Protein AF-G0U0C6-F1 (afdb_monomer)

pLDDT: mean 75.15, std 18.51, range [29.42, 95.75]

Radius of gyration: 32.54 Å; Cα contacts (8 Å, |Δi|>4): 87; chains: 1; bounding box: 46×70×101 Å

Secondary structure (DSSP, 8-state):
-HHHHHHHHT---SHHHHHHSHHHHHHHHHHHHHHHHTTT-SS--S-GGG---HHHHHHHHHHHHHHHHHHHHHHH-TTTS-GGGTHHHHHHHHHHHHHHHHHHHHHHHHHHHHHTTPPP----------GGGGGSHHHHHHHHHH-----S-----------------------HHHHHHHHHHHHHHHHHHHHHHHHHHHHHHHHHHHTTSS-----------------PPPHHHHHHHHHHHHHHHHHHHHHHHH-

Foldseek 3Di:
DVLLVCLVVVVDDDPVSVCVDPVNVVVVVVVVCVVQVVVVDRDLDPALVVDLDLVSLVVVLVVLVVLLVVLVVCLVDVVLCDVVVVSVVVNVVSVVVNVVSVVSNLNSVCSSCVSVVHDDPPPDPPPDQDDPRCPDPVNVVVVVVVPDDDDDDDDDDDDDPDDDDDDDDDDDPDPPVVVVVVVVVVVVVVVVVVVVVVVVVVVVVVCVVVVPPPDDDDDDDDDDDPPPPPPDPDPVVVVVVVVVVVVVVVVVVVVVVVD

Organism: Trypanosoma vivax (strain Y486) (NCBI:txid1055687)

Mean predicted aligned error: 21.14 Å

InterPro domains:
  IPR009360 Pre-mRNA-splicing factor Isy1 [PF06246] (13-253)
  IPR009360 Pre-mRNA-splicing factor Isy1 [PTHR13021] (13-253)
  IPR029012 Helix hairpin bin domain superfamily [G3DSA:1.10.287.660] (61-114)
  IPR037200 Pre-mRNA-splicing factor Isy1 superfamily [SSF140102] (40-120)

Nearest PDB structures (foldseek):
  4k2o-assembly1_A  TM=8.778E-01  e=3.292E+00  Homo sapiens
  6ixe-assembly1_A  TM=3.759E-01  e=3.292E+00  Homo sapiens

Sequence (259 aa):
MQDYLREIEGTLARKSERQSTLLYKLAKRKAEEKRLSRLGLRYIPSNPLEVTDVKVIKFVLFKIKQELGNAIAMLRDPSVLSIECHGEIAVRAKNDEANQLISKKKMWERRLAVINGQKYPGQRCQKLFFGCAAGLPEAQQKTQKLETPTENEVVNDWESDSHCSISSEEEATVKPSDLYISQLTVQTSENALRAEEMESERKLRMEYFHGKCEESMKRPREEANFVVDVVLPSEEELRKKLFDTKKQRLMERIKTLNE

Structure (mmCIF, N/CA/C/O backbone):
data_AF-G0U0C6-F1
#
_entry.id   AF-G0U0C6-F1
#
loop_
_atom_site.group_PDB
_atom_site.id
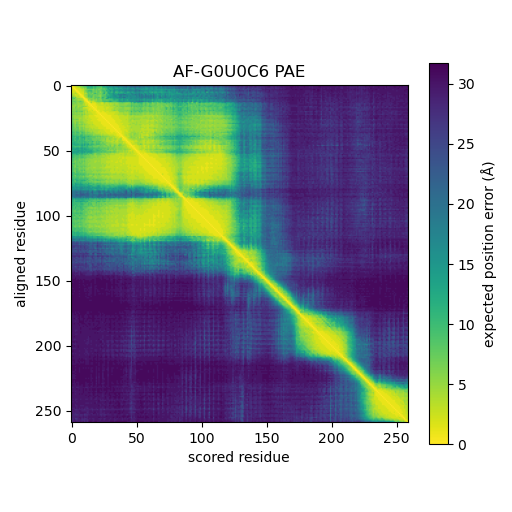_atom_site.type_symbol
_atom_site.label_atom_id
_atom_site.label_alt_id
_atom_site.label_comp_id
_atom_site.label_asym_id
_atom_site.label_entity_id
_atom_site.label_seq_id
_atom_site.pdbx_PDB_ins_code
_atom_site.Cartn_x
_atom_site.Cartn_y
_atom_site.Cartn_z
_atom_site.occupancy
_atom_site.B_iso_or_equiv
_atom_site.auth_seq_id
_atom_site.auth_comp_id
_atom_site.auth_asym_id
_atom_site.auth_atom_id
_atom_site.pdbx_PDB_model_num
ATOM 1 N N . MET A 1 1 ? 7.119 10.366 -34.536 1.00 58.44 1 MET A N 1
ATOM 2 C CA . MET A 1 1 ? 6.429 9.665 -35.647 1.00 58.44 1 MET A CA 1
ATOM 3 C C . MET A 1 1 ? 7.073 8.326 -36.000 1.00 58.44 1 MET A C 1
ATOM 5 O O . MET A 1 1 ? 6.333 7.365 -36.125 1.00 58.44 1 MET A O 1
ATOM 9 N N . GLN A 1 2 ? 8.404 8.220 -36.111 1.00 66.94 2 GLN A N 1
ATOM 10 C CA . GLN A 1 2 ? 9.077 6.957 -36.475 1.00 66.94 2 GLN A CA 1
ATOM 11 C C . GLN A 1 2 ? 8.829 5.798 -35.493 1.00 66.94 2 GLN A C 1
ATOM 13 O O . GLN A 1 2 ? 8.661 4.664 -35.926 1.00 66.94 2 GLN A O 1
ATOM 18 N N . ASP A 1 3 ? 8.746 6.067 -34.188 1.00 61.41 3 ASP A N 1
ATOM 19 C CA . ASP A 1 3 ? 8.551 4.998 -33.196 1.00 61.41 3 ASP A CA 1
ATOM 20 C C . ASP A 1 3 ? 7.148 4.379 -33.245 1.00 61.41 3 ASP A C 1
ATOM 22 O O . ASP A 1 3 ? 7.005 3.183 -33.017 1.00 61.41 3 ASP A O 1
ATOM 26 N N . TYR A 1 4 ? 6.128 5.154 -33.638 1.00 67.75 4 TYR A N 1
ATOM 27 C CA . TYR A 1 4 ? 4.773 4.636 -33.862 1.00 67.75 4 TYR A CA 1
ATOM 28 C C . TYR A 1 4 ? 4.702 3.717 -35.087 1.00 67.75 4 TYR A C 1
ATOM 30 O O . TYR A 1 4 ? 3.973 2.731 -35.071 1.00 67.75 4 TYR A O 1
ATOM 38 N N . LEU A 1 5 ? 5.477 4.012 -36.136 1.00 68.75 5 LEU A N 1
ATOM 39 C CA . LEU A 1 5 ? 5.570 3.149 -37.317 1.00 68.75 5 LEU A CA 1
ATOM 40 C C . LEU A 1 5 ? 6.301 1.842 -36.980 1.00 68.75 5 LEU A C 1
ATOM 42 O O . LEU A 1 5 ? 5.782 0.770 -37.272 1.00 68.75 5 LEU A O 1
ATOM 46 N N . ARG A 1 6 ? 7.418 1.913 -36.239 1.00 69.38 6 ARG A N 1
ATOM 47 C CA . ARG A 1 6 ? 8.124 0.718 -35.731 1.00 69.38 6 ARG A CA 1
ATOM 48 C C . ARG A 1 6 ? 7.267 -0.139 -34.798 1.00 69.38 6 ARG A C 1
ATOM 50 O O . ARG A 1 6 ? 7.408 -1.359 -34.769 1.00 69.38 6 ARG A O 1
ATOM 57 N N . GLU A 1 7 ? 6.394 0.493 -34.017 1.00 70.94 7 GLU A N 1
ATOM 58 C CA . GLU A 1 7 ? 5.432 -0.184 -33.147 1.00 70.94 7 GLU A CA 1
ATOM 59 C C . GLU A 1 7 ? 4.385 -0.974 -33.951 1.00 70.94 7 GLU A C 1
ATOM 61 O O . GLU A 1 7 ? 4.105 -2.120 -33.602 1.00 70.94 7 GLU A O 1
ATOM 66 N N . ILE A 1 8 ? 3.849 -0.400 -35.034 1.00 68.44 8 ILE A N 1
ATOM 67 C CA . ILE A 1 8 ? 2.879 -1.064 -35.925 1.00 68.44 8 ILE A CA 1
ATOM 68 C C . ILE A 1 8 ? 3.546 -2.194 -36.725 1.00 68.44 8 ILE A C 1
ATOM 70 O O . ILE A 1 8 ? 2.957 -3.259 -36.893 1.00 68.44 8 ILE A O 1
ATOM 74 N N . GLU A 1 9 ? 4.785 -1.987 -37.172 1.00 76.25 9 GLU A N 1
ATOM 75 C CA . GLU A 1 9 ? 5.575 -2.975 -37.920 1.00 76.25 9 GLU A CA 1
ATOM 76 C C . GLU A 1 9 ? 6.164 -4.087 -37.030 1.00 76.25 9 GLU A C 1
ATOM 78 O O . GLU A 1 9 ? 6.663 -5.090 -37.537 1.00 76.25 9 GLU A O 1
ATOM 83 N N . GLY A 1 10 ? 6.127 -3.934 -35.700 1.00 72.62 10 GLY A N 1
ATOM 84 C CA . GLY A 1 10 ? 6.652 -4.922 -34.752 1.00 72.62 10 GLY A CA 1
ATOM 85 C C . GLY A 1 10 ? 8.182 -5.043 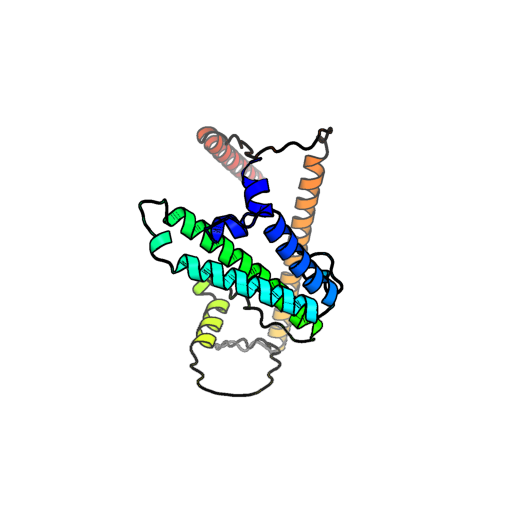-34.732 1.00 72.62 10 GLY A C 1
ATOM 86 O O . GLY A 1 10 ? 8.712 -6.012 -34.190 1.00 72.62 10 GLY A O 1
ATOM 87 N N . THR A 1 11 ? 8.907 -4.066 -35.282 1.00 77.75 11 THR A N 1
ATOM 88 C CA . THR A 1 11 ? 10.371 -4.100 -35.473 1.00 77.75 11 THR A CA 1
ATOM 89 C C . THR A 1 11 ? 11.174 -3.650 -34.246 1.00 77.75 11 THR A C 1
ATOM 91 O O . THR A 1 11 ? 12.404 -3.583 -34.284 1.00 77.75 11 THR A O 1
ATOM 94 N N . LEU A 1 12 ? 10.507 -3.364 -33.123 1.00 80.31 12 LEU A N 1
ATOM 95 C CA . LEU A 1 12 ? 11.157 -2.983 -31.866 1.00 80.31 12 LEU A CA 1
ATOM 96 C C . LEU A 1 12 ? 11.942 -4.160 -31.266 1.00 80.31 12 LEU A C 1
ATOM 98 O O . LEU A 1 12 ? 11.374 -5.136 -30.765 1.00 80.31 12 LEU A O 1
ATOM 102 N N . ALA A 1 13 ? 13.269 -4.043 -31.268 1.00 77.69 13 ALA A N 1
ATOM 103 C CA . ALA A 1 13 ? 14.166 -5.117 -30.860 1.00 77.69 13 ALA A CA 1
ATOM 104 C C . ALA A 1 13 ? 14.175 -5.329 -29.336 1.00 77.69 13 ALA A C 1
ATOM 106 O O . ALA A 1 13 ? 14.108 -6.468 -28.853 1.00 77.69 13 ALA A O 1
ATOM 107 N N . ARG A 1 14 ? 14.213 -4.254 -28.536 1.00 84.44 14 ARG A N 1
ATOM 108 C CA . ARG A 1 14 ? 14.382 -4.367 -27.077 1.00 84.44 14 ARG A CA 1
ATOM 109 C C . ARG A 1 14 ? 13.047 -4.528 -26.349 1.00 84.44 14 ARG A C 1
ATOM 111 O O . ARG A 1 14 ? 12.008 -4.019 -26.762 1.00 84.44 14 ARG A O 1
ATOM 118 N N . LYS A 1 15 ? 13.058 -5.261 -25.228 1.00 85.94 15 LYS A N 1
ATOM 119 C CA . LYS A 1 15 ? 11.853 -5.503 -24.411 1.00 85.94 15 LYS A CA 1
ATOM 120 C C . LYS A 1 15 ? 11.337 -4.222 -23.748 1.00 85.94 15 LYS A C 1
ATOM 122 O O . LYS A 1 15 ? 10.128 -4.040 -23.673 1.00 85.94 15 LYS A O 1
ATOM 127 N N . SER A 1 16 ? 12.230 -3.341 -23.296 1.00 87.56 16 SER A N 1
ATOM 128 C CA . SER A 1 16 ? 11.873 -2.051 -22.687 1.00 87.56 16 SER A CA 1
ATOM 129 C C . SER A 1 16 ? 11.135 -1.140 -23.670 1.00 87.56 16 SER A C 1
ATOM 131 O O . SER A 1 16 ? 10.112 -0.564 -23.316 1.00 87.56 16 SER A O 1
ATOM 133 N N . GLU A 1 17 ? 11.602 -1.087 -24.917 1.00 84.38 17 GLU A N 1
ATOM 134 C CA . GLU A 1 17 ? 10.959 -0.356 -26.015 1.00 84.38 17 GLU A CA 1
ATOM 135 C C . GLU A 1 17 ? 9.587 -0.951 -26.335 1.00 84.38 17 GLU A C 1
ATOM 137 O O . GLU A 1 17 ? 8.591 -0.239 -26.374 1.00 84.38 17 GLU A O 1
ATOM 142 N N . ARG A 1 18 ? 9.491 -2.281 -26.448 1.00 84.19 18 ARG A N 1
ATOM 143 C CA . ARG A 1 18 ? 8.201 -2.961 -26.645 1.00 84.19 18 ARG A CA 1
ATOM 144 C C . ARG A 1 18 ? 7.211 -2.691 -25.511 1.00 84.19 18 ARG A C 1
ATOM 146 O O . ARG A 1 18 ? 6.022 -2.547 -25.769 1.00 84.19 18 ARG A O 1
ATOM 153 N N . GLN A 1 19 ? 7.673 -2.590 -24.266 1.00 86.75 19 GLN A N 1
ATOM 154 C CA . GLN A 1 19 ? 6.821 -2.294 -23.110 1.00 86.75 19 GLN A CA 1
ATOM 155 C C . GLN A 1 19 ? 6.416 -0.817 -22.999 1.00 86.75 19 GLN A C 1
ATOM 157 O O . GLN A 1 19 ? 5.410 -0.508 -22.354 1.00 86.75 19 GLN A O 1
ATOM 162 N N . SER A 1 20 ? 7.171 0.104 -23.601 1.00 85.56 20 SER A N 1
ATOM 163 C CA . SER A 1 20 ? 6.842 1.532 -23.597 1.00 85.56 20 SER A CA 1
ATOM 164 C C . SER A 1 20 ? 5.843 1.927 -24.694 1.00 85.56 20 SER A C 1
ATOM 166 O O . SER A 1 20 ? 5.270 3.020 -24.602 1.00 85.56 20 SER A O 1
ATOM 168 N N . THR A 1 21 ? 5.578 1.029 -25.651 1.00 86.81 21 THR A N 1
ATOM 169 C CA . THR A 1 21 ? 4.599 1.195 -26.739 1.00 86.81 21 THR A CA 1
ATOM 170 C C . THR A 1 21 ? 3.179 1.493 -26.256 1.00 86.81 21 THR A C 1
ATOM 172 O O . THR A 1 21 ? 2.750 1.073 -25.171 1.00 86.81 21 THR A O 1
ATOM 175 N N . LEU A 1 22 ? 2.422 2.229 -27.072 1.00 86.00 22 LEU A N 1
ATOM 176 C CA . LEU A 1 22 ? 1.044 2.608 -26.764 1.00 86.00 22 LEU A CA 1
ATOM 177 C C . LEU A 1 22 ? 0.109 1.390 -26.802 1.00 86.00 22 LEU A C 1
ATOM 179 O O . LEU A 1 22 ? -0.713 1.224 -25.901 1.00 86.00 22 LEU A O 1
ATOM 183 N N . LEU A 1 23 ? 0.284 0.496 -27.772 1.00 85.56 23 LEU A N 1
ATOM 184 C CA . LEU A 1 23 ? -0.421 -0.773 -27.917 1.00 85.56 23 LEU A CA 1
ATOM 185 C C . LEU A 1 23 ? -0.191 -1.683 -26.712 1.00 85.56 23 LEU A C 1
ATOM 187 O O . LEU A 1 23 ? -1.162 -2.209 -26.168 1.00 85.56 23 LEU A O 1
ATOM 191 N N . TYR A 1 24 ? 1.050 -1.829 -26.229 1.00 89.06 24 TYR A N 1
ATOM 192 C CA . TYR A 1 24 ? 1.315 -2.610 -25.017 1.00 89.06 24 TYR A CA 1
ATOM 193 C C . TYR A 1 24 ? 0.648 -1.986 -23.790 1.00 89.06 24 TYR A C 1
ATOM 195 O O . TYR A 1 24 ? 0.001 -2.690 -23.011 1.00 89.06 24 TYR A O 1
ATOM 203 N N . LYS A 1 25 ? 0.745 -0.660 -23.623 1.00 90.75 25 LYS A N 1
ATOM 204 C CA . LYS A 1 25 ? 0.075 0.057 -22.526 1.00 90.75 25 LYS A CA 1
ATOM 205 C C . LYS A 1 25 ? -1.444 -0.121 -22.579 1.00 90.75 25 LYS A C 1
ATOM 207 O O . LYS A 1 25 ? -2.054 -0.377 -21.542 1.00 90.75 25 LYS A O 1
ATOM 212 N N . LEU A 1 26 ? -2.054 -0.041 -23.762 1.00 91.56 26 LEU A N 1
ATOM 213 C CA . LEU A 1 26 ? -3.485 -0.283 -23.957 1.00 91.56 26 LEU A CA 1
ATOM 214 C C . LEU A 1 26 ? -3.865 -1.739 -23.686 1.00 91.56 26 LEU A C 1
ATOM 216 O O . LEU A 1 26 ? -4.857 -1.987 -23.007 1.00 91.56 26 LEU A O 1
ATOM 220 N N . ALA A 1 27 ? -3.081 -2.704 -24.166 1.00 91.94 27 ALA A N 1
ATOM 221 C CA . ALA A 1 27 ? -3.310 -4.122 -23.908 1.00 91.94 27 ALA A CA 1
ATOM 222 C C . ALA A 1 27 ? -3.225 -4.435 -22.407 1.00 91.94 27 ALA A C 1
ATOM 224 O O . ALA A 1 27 ? -4.093 -5.126 -21.868 1.00 91.94 27 ALA A O 1
ATOM 225 N N . LYS A 1 28 ? -2.233 -3.864 -21.713 1.00 93.38 28 LYS A N 1
ATOM 226 C CA . LYS A 1 28 ? -2.078 -3.972 -20.260 1.00 93.38 28 LYS A CA 1
ATOM 227 C C . LYS A 1 28 ? -3.271 -3.360 -19.519 1.00 93.38 28 LYS A C 1
ATOM 229 O O . LYS A 1 28 ? -3.849 -4.037 -18.673 1.00 93.38 28 LYS A O 1
ATOM 234 N N . ARG A 1 29 ? -3.696 -2.142 -19.882 1.00 91.56 29 ARG A N 1
ATOM 235 C CA . ARG A 1 29 ? -4.894 -1.499 -19.306 1.00 91.56 29 ARG A CA 1
ATOM 236 C C . ARG A 1 29 ? -6.153 -2.334 -19.530 1.00 91.56 29 ARG A C 1
ATOM 238 O O . ARG A 1 29 ? -6.848 -2.632 -18.569 1.00 91.56 29 ARG A O 1
ATOM 245 N N . LYS A 1 30 ? -6.394 -2.819 -20.753 1.00 92.88 30 LYS A N 1
ATOM 246 C CA . LYS A 1 30 ? -7.534 -3.704 -21.059 1.00 92.88 30 LYS A CA 1
ATOM 247 C C . LYS A 1 30 ? -7.498 -5.000 -20.246 1.00 92.88 30 LYS A C 1
ATOM 249 O O . LYS A 1 30 ? -8.543 -5.510 -19.849 1.00 92.88 30 LYS A O 1
ATOM 254 N N . ALA A 1 31 ? -6.318 -5.571 -20.003 1.00 91.88 31 ALA A N 1
ATOM 255 C CA . ALA A 1 31 ? -6.182 -6.762 -19.168 1.00 91.88 31 ALA A CA 1
ATOM 256 C C . ALA A 1 31 ? -6.509 -6.473 -17.690 1.00 91.88 31 ALA A C 1
ATOM 258 O O . ALA A 1 31 ? -7.166 -7.287 -17.036 1.00 91.88 31 ALA A O 1
ATOM 259 N N . GLU A 1 32 ? -6.091 -5.316 -17.176 1.00 89.50 32 GLU A N 1
ATOM 260 C CA . GLU A 1 32 ? -6.433 -4.842 -15.830 1.00 89.50 32 GLU A CA 1
ATOM 261 C C . GLU A 1 32 ? -7.937 -4.551 -15.701 1.00 89.50 32 GLU A C 1
ATOM 263 O O . GLU A 1 32 ? -8.572 -5.059 -14.779 1.00 89.50 32 GLU A O 1
ATOM 268 N N . GLU A 1 33 ? -8.538 -3.856 -16.668 1.00 90.56 33 GLU A N 1
ATOM 269 C CA . GLU A 1 33 ? -9.983 -3.594 -16.735 1.00 90.56 33 GLU A CA 1
ATOM 270 C C . GLU A 1 33 ? -10.799 -4.886 -16.770 1.00 90.56 33 GLU A C 1
ATOM 272 O O . GLU A 1 33 ? -11.773 -5.017 -16.034 1.00 90.56 33 GLU A O 1
ATOM 277 N N . LYS A 1 34 ? -10.385 -5.888 -17.558 1.00 92.12 34 LYS A N 1
ATOM 278 C CA . LYS A 1 34 ? -11.033 -7.210 -17.575 1.00 92.12 34 LYS A CA 1
ATOM 279 C C . LYS A 1 34 ? -10.958 -7.901 -16.214 1.00 92.12 34 LYS A C 1
ATOM 281 O O . LYS A 1 34 ? -11.918 -8.553 -15.811 1.00 92.12 34 LYS A O 1
ATOM 286 N N . ARG A 1 35 ? -9.835 -7.781 -15.497 1.00 88.06 35 ARG A N 1
ATOM 287 C CA . ARG A 1 35 ? -9.690 -8.336 -14.140 1.00 88.06 35 ARG A CA 1
ATOM 288 C C . ARG A 1 35 ? -10.582 -7.613 -13.133 1.00 88.06 35 ARG A C 1
ATOM 290 O O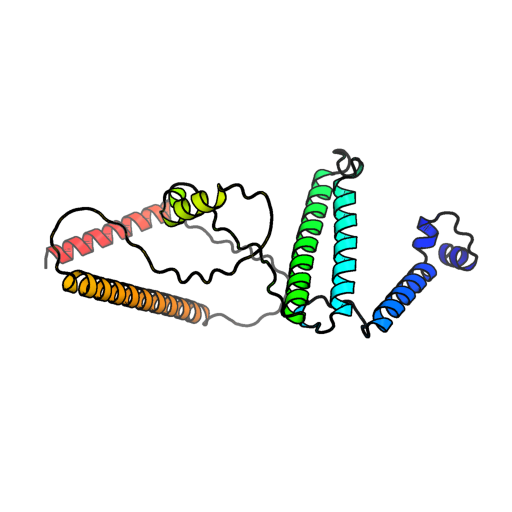 . ARG A 1 35 ? -11.238 -8.287 -12.348 1.00 88.06 35 ARG A O 1
ATOM 297 N N . LEU A 1 36 ? -10.642 -6.284 -13.181 1.00 88.94 36 LEU A N 1
ATOM 298 C CA . LEU A 1 36 ? -11.512 -5.486 -12.312 1.00 88.94 36 LEU A CA 1
ATOM 299 C C . LEU A 1 36 ? -12.995 -5.718 -12.623 1.00 88.94 36 LEU A C 1
ATOM 301 O O . LEU A 1 36 ? -13.798 -5.856 -11.706 1.00 88.94 36 LEU A O 1
ATOM 305 N N . SER A 1 37 ? -13.340 -5.892 -13.899 1.00 88.62 37 SER A N 1
ATOM 306 C CA . SER A 1 37 ? -14.702 -6.199 -14.350 1.00 88.62 37 SER A CA 1
ATOM 307 C C . SER A 1 37 ? -15.200 -7.545 -13.815 1.00 88.62 37 SER A C 1
ATOM 309 O O . SER A 1 37 ? -16.367 -7.661 -13.461 1.00 88.62 37 SER A O 1
ATOM 311 N N . ARG A 1 38 ? -14.321 -8.551 -13.662 1.00 90.69 38 ARG A N 1
ATOM 312 C CA . ARG A 1 38 ? -14.662 -9.823 -12.982 1.00 90.69 38 ARG A CA 1
ATOM 313 C C . ARG A 1 38 ? -15.033 -9.635 -11.508 1.00 90.69 38 ARG A C 1
ATOM 315 O O . ARG A 1 38 ? -15.717 -10.483 -10.949 1.00 90.69 38 ARG A O 1
ATOM 322 N N . LEU A 1 39 ? -14.557 -8.557 -10.891 1.00 87.56 39 LEU A N 1
ATOM 323 C CA . LEU A 1 39 ? -14.874 -8.155 -9.521 1.00 87.56 39 LEU A CA 1
ATOM 324 C C . LEU A 1 39 ? -15.999 -7.104 -9.468 1.00 87.56 39 LEU A C 1
ATOM 326 O O . LEU A 1 39 ? -16.336 -6.645 -8.385 1.00 87.56 39 LEU A O 1
ATOM 330 N N . GLY A 1 40 ? -16.562 -6.694 -10.612 1.00 85.88 40 GLY A N 1
ATOM 331 C CA . GLY A 1 40 ?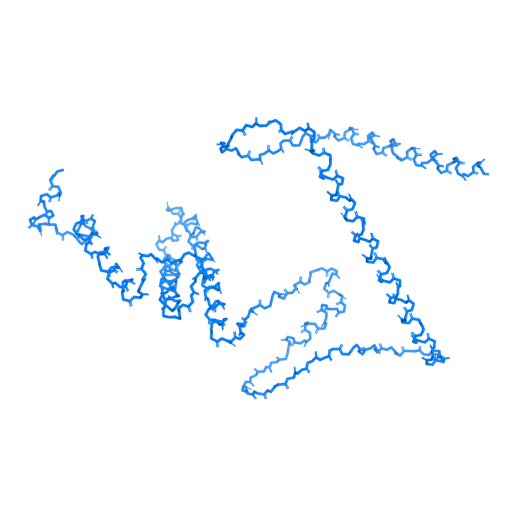 -17.593 -5.653 -10.686 1.00 85.88 40 GLY A CA 1
ATOM 332 C C . GLY A 1 40 ? -17.086 -4.226 -10.442 1.00 85.88 40 GLY A C 1
ATOM 333 O O . GLY A 1 40 ? -17.885 -3.336 -10.167 1.00 85.88 40 GLY A O 1
ATOM 334 N N . LEU A 1 41 ? -15.774 -3.986 -10.533 1.00 85.12 41 LEU A N 1
ATOM 335 C CA . LEU A 1 41 ? -15.161 -2.689 -10.236 1.00 85.12 41 LEU A CA 1
ATOM 336 C C . LEU A 1 41 ? -14.657 -1.970 -11.487 1.00 85.12 41 LEU A C 1
ATOM 338 O O . LEU A 1 41 ? -14.162 -2.594 -12.423 1.00 85.12 41 LEU A O 1
ATOM 342 N N . ARG A 1 42 ? -14.714 -0.632 -11.461 1.00 84.50 42 ARG A N 1
ATOM 343 C CA . ARG A 1 42 ? -14.089 0.238 -12.476 1.00 84.50 42 ARG A CA 1
ATOM 344 C C . ARG A 1 42 ? -12.662 0.642 -12.108 1.00 84.50 42 ARG A C 1
ATOM 346 O O . ARG A 1 42 ? -11.804 0.728 -12.976 1.00 84.50 42 ARG A O 1
ATOM 353 N N . TYR A 1 43 ? -12.406 0.875 -10.825 1.00 85.75 43 TYR A N 1
ATOM 354 C CA . TYR A 1 43 ? -11.104 1.263 -10.289 1.00 85.75 43 TYR A CA 1
ATOM 355 C C . TYR A 1 43 ? -10.856 0.563 -8.953 1.00 85.75 43 TYR A C 1
ATOM 357 O O . TYR A 1 43 ? -11.784 0.044 -8.331 1.00 85.75 43 TYR A O 1
ATOM 365 N N . ILE A 1 44 ? -9.593 0.531 -8.522 1.00 87.00 44 ILE A N 1
ATOM 366 C CA . ILE A 1 44 ? -9.244 0.028 -7.193 1.00 87.00 44 ILE A CA 1
ATOM 367 C C . ILE A 1 44 ? -9.619 1.104 -6.168 1.00 87.00 44 ILE A C 1
ATOM 369 O O . ILE A 1 44 ? -9.079 2.208 -6.255 1.00 87.00 44 ILE A O 1
ATOM 373 N N . PRO A 1 45 ? -10.518 0.812 -5.218 1.00 88.69 45 PRO A N 1
ATOM 374 C CA . PRO A 1 45 ? -10.915 1.767 -4.193 1.00 88.69 45 PRO A CA 1
ATOM 375 C C . PRO A 1 45 ? -9.720 2.163 -3.321 1.00 88.69 45 PRO A C 1
ATOM 377 O O . PRO A 1 45 ? -8.916 1.315 -2.931 1.00 88.69 45 PRO A O 1
ATOM 380 N N . SER A 1 46 ? -9.606 3.456 -3.013 1.00 87.12 46 SER A N 1
ATOM 381 C CA . SER A 1 46 ? -8.555 3.984 -2.131 1.00 87.12 46 SER A CA 1
ATOM 382 C C . SER A 1 46 ? -8.907 3.799 -0.657 1.00 87.12 46 SER A C 1
ATOM 384 O O . SER A 1 46 ? -8.027 3.534 0.163 1.00 87.12 46 SER A O 1
ATOM 386 N N . ASN A 1 47 ? -10.193 3.927 -0.323 1.00 90.69 47 ASN A N 1
ATOM 387 C CA . ASN A 1 47 ? -10.692 3.821 1.038 1.00 90.69 47 ASN A CA 1
ATOM 388 C C . ASN A 1 47 ? -11.231 2.403 1.307 1.00 90.69 47 ASN A C 1
ATOM 390 O O . ASN A 1 47 ? -12.126 1.945 0.594 1.00 90.69 47 ASN A O 1
ATOM 394 N N . PRO A 1 48 ? -10.740 1.699 2.342 1.00 90.19 48 PRO A N 1
ATOM 395 C CA . PRO A 1 48 ? -11.237 0.369 2.682 1.00 90.19 48 PRO A CA 1
ATOM 396 C C . PRO A 1 48 ? -12.696 0.354 3.158 1.00 90.19 48 PRO A C 1
ATOM 398 O O . PRO A 1 48 ? -13.363 -0.669 3.025 1.00 90.19 48 PRO A O 1
ATOM 401 N N . LEU A 1 49 ? -13.218 1.458 3.704 1.00 89.38 49 LEU A N 1
ATOM 402 C CA . LEU A 1 49 ? -14.575 1.497 4.265 1.00 89.38 49 LEU A CA 1
ATOM 403 C C . LEU A 1 49 ? -15.676 1.378 3.201 1.00 89.38 49 LEU A C 1
ATOM 405 O O . LEU A 1 49 ? -16.745 0.846 3.490 1.00 89.38 49 LEU A O 1
ATOM 409 N N . GLU A 1 50 ? -15.396 1.814 1.974 1.00 88.69 50 GLU A N 1
ATOM 410 C CA . GLU A 1 50 ? -16.338 1.793 0.846 1.00 88.69 50 GLU A CA 1
ATOM 411 C C . GLU A 1 50 ? -16.592 0.377 0.314 1.00 88.69 50 GLU A C 1
ATOM 413 O O . GLU A 1 50 ? -17.573 0.129 -0.383 1.00 88.69 50 GLU A O 1
ATOM 418 N N . VAL A 1 51 ? -15.716 -0.573 0.646 1.00 90.38 51 VAL A N 1
ATOM 419 C CA . VAL A 1 51 ? -15.772 -1.929 0.108 1.00 90.38 51 VAL A CA 1
ATOM 420 C C . VAL A 1 51 ? -16.432 -2.870 1.101 1.00 90.38 51 VAL A C 1
ATOM 422 O O . VAL A 1 51 ? -16.018 -2.973 2.259 1.00 90.38 51 VAL A O 1
ATOM 425 N N . THR A 1 52 ? -17.448 -3.586 0.630 1.00 89.69 52 THR A N 1
ATOM 426 C CA . THR A 1 52 ? -18.140 -4.656 1.365 1.00 89.69 52 THR A CA 1
ATOM 427 C C . THR A 1 52 ? -17.769 -6.048 0.855 1.00 89.69 52 THR A C 1
ATOM 429 O O . THR A 1 52 ? -17.781 -7.001 1.628 1.00 89.69 52 THR A O 1
ATOM 432 N N . ASP A 1 53 ? -17.385 -6.182 -0.419 1.00 92.56 53 ASP A N 1
ATOM 433 C CA . ASP A 1 53 ? -17.025 -7.474 -1.004 1.00 92.56 53 ASP A CA 1
ATOM 434 C C . ASP A 1 53 ? -15.636 -7.959 -0.543 1.00 92.56 53 ASP A C 1
ATOM 436 O O . ASP A 1 53 ? -14.598 -7.320 -0.753 1.00 92.56 53 ASP A O 1
ATOM 440 N N . VAL A 1 54 ? -15.612 -9.161 0.032 1.00 93.00 54 VAL A N 1
ATOM 441 C CA . VAL A 1 54 ? -14.406 -9.871 0.468 1.00 93.00 54 VAL A CA 1
ATOM 442 C C . VAL A 1 54 ? -13.449 -10.141 -0.697 1.00 93.00 54 VAL A C 1
ATOM 444 O O . VAL A 1 54 ? -12.230 -10.068 -0.517 1.00 93.00 54 VAL A O 1
ATOM 447 N N . LYS A 1 55 ? -13.959 -10.457 -1.897 1.00 92.31 55 LYS A N 1
ATOM 448 C CA . LYS A 1 55 ? -13.114 -10.779 -3.063 1.00 92.31 55 LYS A CA 1
ATOM 449 C C . LYS A 1 55 ? -12.303 -9.568 -3.508 1.00 92.31 55 LYS A C 1
ATOM 451 O O . LYS A 1 55 ? -11.107 -9.697 -3.774 1.00 92.31 55 LYS A O 1
ATOM 456 N N . VAL A 1 56 ? -12.933 -8.395 -3.515 1.00 92.00 56 VAL A N 1
ATOM 457 C CA . VAL A 1 56 ? -12.270 -7.118 -3.791 1.00 92.00 56 VAL A CA 1
ATOM 458 C C . VAL A 1 56 ? -11.169 -6.860 -2.770 1.00 92.00 56 VAL A C 1
ATOM 460 O O . VAL A 1 56 ? -10.032 -6.604 -3.154 1.00 92.00 56 VAL A O 1
ATOM 463 N N . ILE A 1 57 ? -11.469 -6.980 -1.476 1.00 93.25 57 ILE A N 1
ATOM 464 C CA . ILE A 1 57 ? -10.487 -6.711 -0.416 1.00 93.25 57 ILE A CA 1
ATOM 465 C C . ILE A 1 57 ? -9.286 -7.652 -0.523 1.00 93.25 57 ILE A C 1
ATOM 467 O O . ILE A 1 57 ? -8.143 -7.205 -0.433 1.00 93.25 57 ILE A O 1
ATOM 471 N N . LYS A 1 58 ? -9.521 -8.944 -0.780 1.00 93.62 58 LYS A N 1
ATOM 472 C CA . LYS A 1 58 ? -8.447 -9.920 -1.019 1.00 93.62 58 LYS A CA 1
ATOM 473 C C . LYS A 1 58 ? -7.586 -9.535 -2.224 1.00 93.62 58 LYS A C 1
ATOM 475 O O . LYS A 1 58 ? -6.364 -9.643 -2.147 1.00 93.62 58 LYS A O 1
ATOM 480 N N . PHE A 1 59 ? -8.197 -9.057 -3.308 1.00 92.88 59 PHE A N 1
ATOM 481 C CA . PHE A 1 59 ? -7.472 -8.583 -4.486 1.00 92.88 59 PHE A CA 1
ATOM 482 C C . PHE A 1 59 ? -6.623 -7.336 -4.189 1.00 92.88 59 PHE A C 1
ATOM 484 O O . PHE A 1 59 ? -5.451 -7.287 -4.566 1.00 92.88 59 PHE A O 1
ATOM 491 N N . VAL A 1 60 ? -7.172 -6.355 -3.467 1.00 93.44 60 VAL A N 1
ATOM 492 C CA . VAL A 1 60 ? -6.428 -5.150 -3.067 1.00 93.44 60 VAL A CA 1
ATOM 493 C C . VAL A 1 60 ? -5.262 -5.508 -2.147 1.00 93.44 60 VAL A C 1
ATOM 495 O O . VAL A 1 60 ? -4.137 -5.070 -2.380 1.00 93.44 60 VAL A O 1
ATOM 498 N N . LEU A 1 61 ? -5.488 -6.378 -1.160 1.00 94.56 61 LEU A N 1
ATOM 499 C CA . LEU A 1 61 ? -4.430 -6.886 -0.285 1.00 94.56 61 LEU A CA 1
ATOM 500 C C . LEU A 1 61 ? -3.337 -7.621 -1.060 1.00 94.56 61 LEU A C 1
ATOM 502 O O . LEU A 1 61 ? -2.160 -7.444 -0.755 1.00 94.56 61 LEU A O 1
ATOM 506 N N . PHE A 1 62 ? -3.702 -8.430 -2.056 1.00 95.12 62 PHE A N 1
ATOM 507 C CA . PHE A 1 62 ? -2.734 -9.092 -2.928 1.00 95.12 62 PHE A CA 1
ATOM 508 C C . PHE A 1 62 ? -1.859 -8.070 -3.665 1.00 95.12 62 PHE A C 1
ATOM 510 O O . PHE A 1 62 ? -0.635 -8.195 -3.646 1.00 95.12 62 PHE A O 1
ATOM 517 N N . LYS A 1 63 ? -2.464 -7.023 -4.239 1.00 93.69 63 LYS A N 1
ATOM 518 C CA . LYS A 1 63 ? -1.727 -5.967 -4.942 1.00 93.69 63 LYS A CA 1
ATOM 519 C C . LYS A 1 63 ? -0.786 -5.199 -4.008 1.00 93.69 63 LYS A C 1
ATOM 521 O O . LYS A 1 63 ? 0.385 -5.041 -4.333 1.00 93.69 63 LYS A O 1
ATOM 526 N N . ILE A 1 64 ? -1.257 -4.813 -2.820 1.00 95.75 64 ILE A N 1
ATOM 527 C CA . ILE A 1 64 ? -0.427 -4.128 -1.814 1.00 95.75 64 ILE A CA 1
ATOM 528 C C . ILE A 1 64 ? 0.735 -5.022 -1.364 1.00 95.75 64 ILE A C 1
ATOM 530 O O . ILE A 1 64 ? 1.857 -4.546 -1.230 1.00 95.75 64 ILE A O 1
ATOM 534 N N . LYS A 1 65 ? 0.501 -6.324 -1.149 1.00 95.69 65 LYS A N 1
ATOM 535 C CA . LYS A 1 65 ? 1.569 -7.278 -0.801 1.00 95.69 65 LYS A CA 1
ATOM 536 C C . LYS A 1 65 ? 2.603 -7.409 -1.920 1.00 95.69 65 LYS A C 1
ATOM 538 O O . LYS A 1 65 ? 3.788 -7.503 -1.621 1.00 95.69 65 LYS A O 1
ATOM 543 N N . GLN A 1 66 ? 2.168 -7.398 -3.180 1.00 95.56 66 GLN A N 1
ATOM 544 C CA . GLN A 1 66 ? 3.065 -7.430 -4.334 1.00 95.56 66 GLN A CA 1
ATOM 545 C C . GLN A 1 66 ? 3.925 -6.160 -4.419 1.00 95.56 66 GLN A C 1
ATOM 547 O O . GLN A 1 66 ? 5.138 -6.256 -4.579 1.00 95.56 66 GLN A O 1
ATOM 552 N N . GLU A 1 67 ? 3.318 -4.980 -4.272 1.00 94.94 67 GLU A N 1
ATOM 553 C CA . GLU A 1 67 ? 4.033 -3.696 -4.258 1.00 94.94 67 GLU A CA 1
ATOM 554 C C . GLU A 1 67 ? 5.013 -3.610 -3.080 1.00 94.94 67 GLU A C 1
ATOM 556 O O . GLU A 1 67 ? 6.163 -3.222 -3.265 1.00 94.94 67 GLU A O 1
ATOM 561 N N . LEU A 1 68 ? 4.600 -4.069 -1.894 1.00 95.00 68 LEU A N 1
ATOM 562 C CA . LEU A 1 68 ? 5.459 -4.134 -0.712 1.00 95.00 68 LEU A CA 1
ATOM 563 C C . LEU A 1 68 ? 6.646 -5.079 -0.933 1.00 95.00 68 LEU A C 1
ATOM 565 O O . LEU A 1 68 ? 7.771 -4.738 -0.583 1.00 95.00 68 LEU A O 1
ATOM 569 N N . GLY A 1 69 ? 6.411 -6.248 -1.534 1.00 94.69 69 GLY A N 1
ATOM 570 C CA . GLY A 1 69 ? 7.472 -7.188 -1.892 1.00 94.69 69 GLY A CA 1
ATOM 571 C C . GLY A 1 69 ? 8.485 -6.575 -2.858 1.00 94.69 69 GLY A C 1
ATOM 572 O O . GLY A 1 69 ? 9.685 -6.708 -2.638 1.00 94.69 69 GLY A O 1
ATOM 573 N N . ASN A 1 70 ? 8.015 -5.840 -3.870 1.00 93.31 70 ASN A N 1
ATOM 574 C CA . ASN A 1 70 ? 8.886 -5.131 -4.809 1.00 93.31 70 ASN A CA 1
ATOM 575 C C . ASN A 1 70 ? 9.694 -4.024 -4.115 1.00 93.31 70 ASN A C 1
ATOM 577 O O . ASN A 1 70 ? 10.895 -3.922 -4.341 1.00 93.31 70 ASN A O 1
ATOM 581 N N . ALA A 1 71 ? 9.066 -3.223 -3.247 1.00 92.12 71 ALA A N 1
ATOM 582 C CA . ALA A 1 71 ? 9.756 -2.174 -2.496 1.00 92.12 71 ALA A CA 1
ATOM 583 C C . ALA A 1 71 ? 10.833 -2.755 -1.562 1.00 92.12 71 ALA A C 1
ATOM 585 O O . ALA A 1 71 ? 11.950 -2.248 -1.516 1.00 92.12 71 ALA A O 1
ATOM 586 N N . ILE A 1 72 ? 10.531 -3.861 -0.873 1.00 92.12 72 ILE A N 1
ATOM 587 C CA . ILE A 1 72 ? 11.495 -4.567 -0.016 1.00 92.12 72 ILE A CA 1
ATOM 588 C C . ILE A 1 72 ? 12.632 -5.176 -0.843 1.00 92.12 72 ILE A C 1
ATOM 590 O O . ILE A 1 72 ? 13.778 -5.126 -0.406 1.00 92.12 72 ILE A O 1
ATOM 594 N N . ALA A 1 73 ? 12.342 -5.746 -2.016 1.00 91.88 73 ALA A N 1
ATOM 595 C CA . ALA A 1 73 ? 13.375 -6.267 -2.909 1.00 91.88 73 ALA A CA 1
ATOM 596 C C . ALA A 1 73 ? 14.343 -5.152 -3.331 1.00 91.88 73 ALA A C 1
ATOM 598 O O . ALA A 1 73 ? 15.544 -5.299 -3.143 1.00 91.88 73 ALA A O 1
ATOM 599 N N . MET A 1 74 ? 13.816 -3.993 -3.743 1.00 87.69 74 MET A N 1
ATOM 600 C CA . MET A 1 74 ? 14.638 -2.829 -4.095 1.00 87.69 74 MET A CA 1
ATOM 601 C C . MET A 1 74 ? 15.495 -2.314 -2.932 1.00 87.69 74 MET A C 1
ATOM 603 O O . MET A 1 74 ? 16.611 -1.862 -3.154 1.00 87.69 74 MET A O 1
ATOM 607 N N . LEU A 1 75 ? 14.996 -2.378 -1.692 1.00 87.31 75 LEU A N 1
ATOM 608 C CA . LEU A 1 75 ? 15.770 -2.004 -0.500 1.00 87.31 75 LEU A CA 1
ATOM 609 C C . LEU A 1 75 ? 16.913 -2.983 -0.197 1.00 87.31 75 LEU A C 1
ATOM 611 O O . LEU A 1 75 ? 17.867 -2.614 0.482 1.00 87.31 75 LEU A O 1
ATOM 615 N N . ARG A 1 76 ? 16.811 -4.231 -0.665 1.00 87.38 76 ARG A N 1
ATOM 616 C CA . ARG A 1 76 ? 17.858 -5.252 -0.518 1.00 87.38 76 ARG A CA 1
ATOM 617 C C . ARG A 1 76 ? 18.879 -5.213 -1.652 1.00 87.38 76 ARG A C 1
ATOM 619 O O . ARG A 1 76 ? 19.942 -5.810 -1.504 1.00 87.38 76 ARG A O 1
ATOM 626 N N . ASP A 1 77 ? 18.570 -4.536 -2.755 1.00 85.75 77 ASP A N 1
ATOM 627 C CA . ASP A 1 77 ? 19.441 -4.476 -3.921 1.00 85.75 77 ASP A CA 1
ATOM 628 C C . ASP A 1 77 ? 20.654 -3.564 -3.641 1.00 85.75 77 ASP A C 1
ATOM 630 O O . ASP A 1 77 ? 20.499 -2.348 -3.478 1.00 85.75 77 ASP A O 1
ATOM 634 N N . PRO A 1 78 ? 21.891 -4.104 -3.634 1.00 81.25 78 PRO A N 1
ATOM 635 C CA . PRO A 1 78 ? 23.091 -3.335 -3.297 1.00 81.25 78 PRO A CA 1
ATOM 636 C C . PRO A 1 78 ? 23.393 -2.231 -4.318 1.00 81.25 78 PRO A C 1
ATOM 638 O O . PRO A 1 78 ? 24.054 -1.250 -3.993 1.00 81.25 78 PRO A O 1
ATOM 641 N N . SER A 1 79 ? 22.870 -2.348 -5.541 1.00 80.25 79 SER A N 1
ATOM 642 C CA . SER A 1 79 ? 23.005 -1.330 -6.586 1.00 80.25 79 SER A CA 1
ATOM 643 C C . SER A 1 79 ? 22.243 -0.040 -6.280 1.00 80.25 79 SER A C 1
ATOM 645 O O . SER A 1 79 ? 22.641 1.017 -6.752 1.00 80.25 79 SER A O 1
ATOM 647 N N . VAL A 1 80 ? 21.148 -0.111 -5.514 1.00 71.06 80 VAL A N 1
ATOM 648 C CA . VAL A 1 80 ? 20.363 1.067 -5.094 1.00 71.06 80 VAL A CA 1
ATOM 649 C C . VAL A 1 80 ? 21.012 1.753 -3.886 1.00 71.06 80 VAL A C 1
ATOM 651 O O . VAL A 1 80 ? 20.811 2.941 -3.662 1.00 71.06 80 VAL A O 1
ATOM 654 N N . LEU A 1 81 ? 21.831 1.013 -3.136 1.00 68.00 81 LEU A N 1
ATOM 655 C CA . LEU A 1 81 ? 22.554 1.463 -1.945 1.00 68.00 81 LEU A CA 1
ATOM 656 C C . LEU A 1 81 ? 23.898 2.143 -2.266 1.00 68.00 81 LEU A C 1
ATOM 658 O O . LEU A 1 81 ? 24.598 2.558 -1.342 1.00 68.00 81 LEU A O 1
ATOM 662 N N . SER A 1 82 ? 24.285 2.262 -3.542 1.00 68.12 82 SER A N 1
ATOM 663 C CA . SER A 1 82 ? 25.566 2.870 -3.904 1.00 68.12 82 SER A CA 1
ATOM 664 C C . SER A 1 82 ? 25.588 4.371 -3.575 1.00 68.12 82 SER A C 1
ATOM 666 O O . SER A 1 82 ? 24.674 5.139 -3.890 1.00 68.12 82 SER A O 1
ATOM 668 N N . ILE A 1 83 ? 26.671 4.798 -2.923 1.00 61.94 83 ILE A N 1
ATOM 669 C CA . ILE A 1 83 ? 26.883 6.180 -2.460 1.00 61.94 83 ILE A CA 1
ATOM 670 C C . ILE A 1 83 ? 26.942 7.155 -3.653 1.00 61.94 83 ILE A C 1
ATOM 672 O O . ILE A 1 83 ? 26.494 8.296 -3.558 1.00 61.94 83 ILE A O 1
ATOM 676 N N . GLU A 1 84 ? 27.414 6.679 -4.806 1.00 65.00 84 GLU A N 1
ATOM 677 C CA . GLU A 1 84 ? 27.593 7.459 -6.036 1.00 65.00 84 GLU A CA 1
ATOM 678 C C . GLU A 1 84 ? 26.270 7.952 -6.652 1.00 65.00 84 GLU A C 1
ATOM 680 O O . GLU A 1 84 ? 26.249 8.984 -7.317 1.00 65.00 84 GLU A O 1
ATOM 685 N N . CYS A 1 85 ? 25.146 7.267 -6.405 1.00 61.72 85 CYS A N 1
ATOM 686 C CA . CYS A 1 85 ? 23.837 7.591 -6.991 1.00 61.72 85 CYS A CA 1
ATOM 687 C C . CYS A 1 85 ? 22.822 8.130 -5.972 1.00 61.72 85 CYS A C 1
ATOM 689 O O . CYS A 1 85 ? 21.625 7.879 -6.104 1.00 61.72 85 CYS A O 1
ATOM 691 N N . HIS A 1 86 ? 23.279 8.846 -4.937 1.00 66.81 86 HIS A N 1
ATOM 692 C CA . HIS A 1 86 ? 22.409 9.340 -3.854 1.00 66.81 86 HIS A CA 1
ATOM 693 C C . HIS A 1 86 ? 21.581 8.205 -3.219 1.00 66.81 86 HIS A C 1
ATOM 695 O O . HIS A 1 86 ? 20.418 8.399 -2.847 1.00 66.81 86 HIS A O 1
ATOM 701 N N . GLY A 1 87 ? 22.178 7.010 -3.111 1.00 78.44 87 GLY A N 1
ATOM 702 C CA . GLY A 1 87 ? 21.485 5.788 -2.705 1.00 78.44 87 GLY A CA 1
ATOM 703 C C . GLY A 1 87 ? 20.759 5.924 -1.371 1.00 78.44 87 GLY A C 1
ATOM 704 O O . GLY A 1 87 ? 19.657 5.411 -1.212 1.00 78.44 87 GLY A O 1
ATOM 705 N N . GLU A 1 88 ? 21.290 6.722 -0.442 1.00 83.12 88 GLU A N 1
ATOM 706 C CA . GLU A 1 88 ? 20.631 6.995 0.836 1.00 83.12 88 GLU A CA 1
ATOM 707 C C . GLU A 1 88 ? 19.266 7.690 0.680 1.00 83.12 88 GLU A C 1
ATOM 709 O O . GLU A 1 88 ? 18.295 7.292 1.324 1.00 83.12 88 GLU A O 1
ATOM 714 N N . ILE A 1 89 ? 19.149 8.696 -0.195 1.00 86.12 89 ILE A N 1
ATOM 715 C CA . ILE A 1 89 ? 17.879 9.405 -0.427 1.00 86.12 89 ILE A CA 1
ATOM 716 C C . ILE A 1 89 ? 16.864 8.452 -1.068 1.00 86.12 89 ILE A C 1
ATOM 718 O O . ILE A 1 89 ? 15.704 8.409 -0.653 1.00 86.12 89 ILE A O 1
ATOM 722 N N . ALA A 1 90 ? 17.306 7.647 -2.039 1.00 85.88 90 ALA A N 1
ATOM 723 C CA . ALA A 1 90 ? 16.465 6.644 -2.684 1.00 85.88 90 ALA A CA 1
ATOM 724 C C . ALA A 1 90 ? 15.983 5.576 -1.687 1.00 85.88 90 ALA A C 1
ATOM 726 O O . ALA A 1 90 ? 14.810 5.203 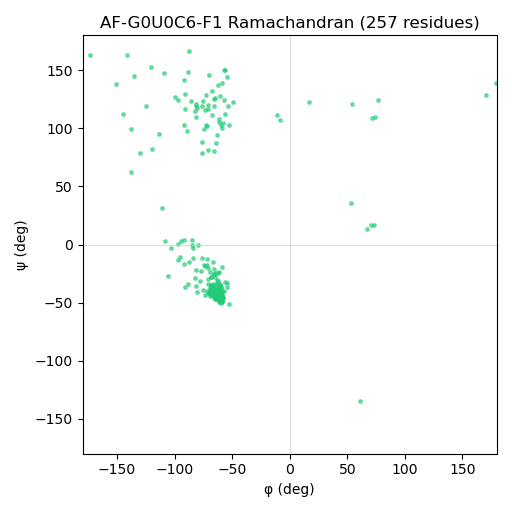-1.698 1.00 85.88 90 ALA A O 1
ATOM 727 N N . VAL A 1 91 ? 16.859 5.132 -0.784 1.00 88.06 91 VAL A N 1
ATOM 728 C CA . VAL A 1 91 ? 16.541 4.171 0.279 1.00 88.06 91 VAL A CA 1
ATOM 729 C C . VAL A 1 91 ? 15.542 4.755 1.266 1.00 88.06 91 VAL A C 1
ATOM 731 O O . VAL A 1 91 ? 14.566 4.084 1.588 1.00 88.06 91 VAL A O 1
ATOM 734 N N . ARG A 1 92 ? 15.719 6.007 1.707 1.00 89.44 92 ARG A N 1
ATOM 735 C CA . ARG A 1 92 ? 14.745 6.685 2.579 1.00 89.44 92 ARG A CA 1
ATOM 736 C C . ARG A 1 92 ? 13.379 6.784 1.903 1.00 89.44 92 ARG A C 1
ATOM 738 O O . ARG A 1 92 ? 12.394 6.331 2.474 1.00 89.44 92 ARG A O 1
ATOM 745 N N . ALA A 1 93 ? 13.330 7.245 0.653 1.00 90.88 93 ALA A N 1
ATOM 746 C CA . ALA A 1 93 ? 12.083 7.333 -0.106 1.00 90.88 93 ALA A CA 1
ATOM 747 C C . ALA A 1 93 ? 11.396 5.963 -0.273 1.00 90.88 93 ALA A C 1
ATOM 749 O O . ALA A 1 93 ? 10.178 5.849 -0.132 1.00 90.88 93 ALA A O 1
ATOM 750 N N . LYS A 1 94 ? 12.168 4.900 -0.536 1.00 90.94 94 LYS A N 1
ATOM 751 C CA . LYS A 1 94 ? 11.644 3.529 -0.652 1.00 90.94 94 LYS A CA 1
ATOM 752 C C . LYS A 1 94 ? 11.200 2.948 0.688 1.00 90.94 94 LYS A C 1
ATOM 754 O O . LYS A 1 94 ? 10.224 2.201 0.729 1.00 90.94 94 LYS A O 1
ATOM 759 N N . ASN A 1 95 ? 11.875 3.300 1.776 1.00 93.12 95 ASN A N 1
ATOM 760 C CA . ASN A 1 95 ? 11.469 2.942 3.130 1.00 93.12 95 ASN A CA 1
ATOM 761 C C . ASN A 1 95 ? 10.143 3.626 3.495 1.00 93.12 95 ASN A C 1
ATOM 763 O O . ASN A 1 95 ? 9.216 2.967 3.960 1.00 93.12 95 ASN A O 1
ATOM 767 N N . ASP A 1 96 ? 9.998 4.914 3.183 1.00 94.31 96 ASP A N 1
ATOM 768 C CA . ASP A 1 96 ? 8.744 5.643 3.374 1.00 94.31 96 ASP A CA 1
ATOM 769 C C . ASP A 1 96 ? 7.606 5.029 2.549 1.00 94.31 96 ASP A C 1
ATOM 771 O O . ASP A 1 96 ? 6.515 4.797 3.072 1.00 94.31 96 ASP A O 1
ATOM 775 N N . GLU A 1 97 ? 7.865 4.673 1.287 1.00 94.12 97 GLU A N 1
ATOM 776 C CA . GLU A 1 97 ? 6.915 3.948 0.436 1.00 94.12 97 GLU A CA 1
ATOM 777 C C . GLU A 1 97 ? 6.512 2.598 1.060 1.00 94.12 97 GLU A C 1
ATOM 779 O O . GLU A 1 97 ? 5.321 2.286 1.159 1.00 94.12 97 GLU A O 1
ATOM 784 N N . ALA A 1 98 ? 7.476 1.816 1.555 1.00 94.69 98 ALA A N 1
ATOM 785 C CA . ALA A 1 98 ? 7.209 0.552 2.237 1.00 94.69 98 ALA A CA 1
ATOM 786 C C . ALA A 1 98 ? 6.364 0.753 3.509 1.00 94.69 98 ALA A C 1
ATOM 788 O O . ALA A 1 98 ? 5.387 0.029 3.718 1.00 94.69 98 ALA A O 1
ATOM 789 N N . ASN A 1 99 ? 6.660 1.770 4.322 1.00 95.25 99 ASN A N 1
ATOM 790 C CA . ASN A 1 99 ? 5.898 2.107 5.528 1.00 95.25 99 ASN A CA 1
ATOM 791 C C . ASN A 1 99 ? 4.467 2.562 5.205 1.00 95.25 99 ASN A C 1
ATOM 793 O O . ASN A 1 99 ? 3.509 2.164 5.885 1.00 95.25 99 ASN A O 1
ATOM 797 N N . GLN A 1 100 ? 4.286 3.333 4.130 1.00 95.56 100 GLN A N 1
ATOM 798 C CA . GLN A 1 100 ? 2.965 3.699 3.621 1.00 95.56 100 GLN A CA 1
ATOM 799 C C . GLN A 1 100 ? 2.182 2.460 3.166 1.00 95.56 100 GLN A C 1
ATOM 801 O O . GLN A 1 100 ? 1.003 2.319 3.504 1.00 95.56 100 GLN A O 1
ATOM 806 N N . LEU A 1 101 ? 2.820 1.533 2.444 1.00 95.56 101 LEU A N 1
ATOM 807 C CA . LEU A 1 101 ? 2.202 0.278 2.005 1.00 95.56 101 LEU A CA 1
ATOM 808 C C . LEU A 1 101 ? 1.847 -0.636 3.184 1.00 95.56 101 LEU A C 1
ATOM 810 O O . LEU A 1 101 ? 0.760 -1.215 3.193 1.00 95.56 101 LEU A O 1
ATOM 814 N N . ILE A 1 102 ? 2.696 -0.725 4.211 1.00 94.81 102 ILE A N 1
ATOM 815 C CA . ILE A 1 102 ? 2.406 -1.459 5.454 1.00 94.81 102 ILE A CA 1
ATOM 816 C C . ILE A 1 102 ? 1.186 -0.859 6.155 1.00 94.81 102 ILE A C 1
ATOM 818 O O . ILE A 1 102 ? 0.285 -1.592 6.570 1.00 94.81 102 ILE A O 1
ATOM 822 N N . SER A 1 103 ? 1.120 0.467 6.259 1.00 94.00 103 SER A N 1
ATOM 823 C CA . SER A 1 103 ? -0.011 1.165 6.876 1.00 94.00 103 SER A CA 1
ATOM 824 C C . SER A 1 103 ? -1.306 0.917 6.102 1.00 94.00 103 SER A C 1
ATOM 826 O O . SER A 1 103 ? -2.318 0.536 6.693 1.00 94.00 103 SER A O 1
ATOM 828 N N . LYS A 1 104 ? -1.262 1.022 4.766 1.00 94.25 10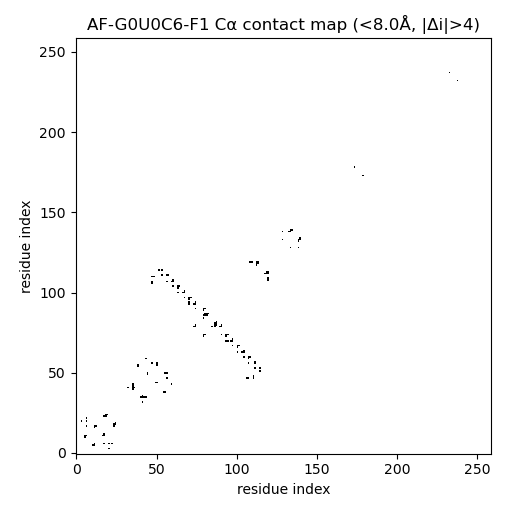4 LYS A N 1
ATOM 829 C CA . LYS A 1 104 ? -2.387 0.677 3.883 1.00 94.25 104 LYS A CA 1
ATOM 830 C C . LYS A 1 104 ? -2.811 -0.777 4.061 1.00 94.25 104 LYS A C 1
ATOM 832 O O . LYS A 1 104 ? -3.989 -1.033 4.295 1.00 94.25 104 LYS A O 1
ATOM 837 N N . LYS A 1 105 ? -1.870 -1.725 4.035 1.00 94.94 105 LYS A N 1
ATOM 838 C CA . LYS A 1 105 ? -2.131 -3.151 4.277 1.00 94.94 105 LYS A CA 1
ATOM 839 C C . LYS A 1 105 ? -2.878 -3.352 5.597 1.00 94.94 105 LYS A C 1
ATOM 841 O O . LYS A 1 105 ? -3.934 -3.974 5.589 1.00 94.94 105 LYS A O 1
ATOM 846 N N . LYS A 1 106 ? -2.391 -2.772 6.700 1.00 93.00 106 LYS A N 1
ATOM 847 C CA . LYS A 1 106 ? -3.044 -2.866 8.018 1.00 93.00 106 LYS A CA 1
ATOM 848 C C . LYS A 1 106 ? -4.485 -2.342 7.984 1.00 93.00 106 LYS A C 1
ATOM 850 O O . LYS A 1 106 ? -5.360 -2.951 8.592 1.00 93.00 106 LYS A O 1
ATOM 855 N N . MET A 1 107 ? -4.757 -1.243 7.276 1.00 93.50 107 MET A N 1
ATOM 856 C CA . MET A 1 107 ? -6.124 -0.716 7.134 1.00 93.50 107 MET A CA 1
ATOM 857 C C . MET A 1 107 ? -7.049 -1.686 6.380 1.00 93.50 107 MET A C 1
ATOM 859 O O . MET A 1 107 ? -8.165 -1.948 6.828 1.00 93.50 107 MET A O 1
ATOM 863 N N . TRP A 1 108 ? -6.576 -2.268 5.277 1.00 94.88 108 TRP A N 1
ATOM 864 C CA . TRP A 1 108 ? -7.340 -3.250 4.500 1.00 94.88 108 TRP A CA 1
ATOM 865 C C . TRP A 1 108 ? -7.544 -4.575 5.243 1.00 94.88 108 TRP A C 1
ATOM 867 O O . TRP A 1 108 ? -8.619 -5.167 5.158 1.00 94.88 108 TRP A O 1
ATOM 877 N N . GLU A 1 109 ? -6.556 -5.033 6.012 1.00 93.56 109 GLU A N 1
ATOM 878 C CA . GLU A 1 109 ? -6.692 -6.243 6.828 1.00 93.56 109 GLU A CA 1
ATOM 879 C C . GLU A 1 109 ? -7.677 -6.052 7.986 1.00 93.56 109 GLU A C 1
ATOM 881 O O . GLU A 1 109 ? -8.480 -6.945 8.248 1.00 93.56 109 GLU A O 1
ATOM 886 N N . ARG A 1 110 ? -7.689 -4.874 8.630 1.00 91.88 110 ARG A N 1
ATOM 887 C CA . ARG A 1 110 ? -8.724 -4.530 9.619 1.00 91.88 110 ARG A CA 1
ATOM 888 C C . ARG A 1 110 ? -10.114 -4.599 9.007 1.00 91.88 110 ARG A C 1
ATOM 890 O O . ARG A 1 110 ? -11.011 -5.185 9.601 1.00 91.88 110 ARG A O 1
ATOM 897 N N . ARG A 1 111 ? -10.296 -4.032 7.812 1.00 93.25 111 ARG A N 1
ATOM 898 C CA . ARG A 1 111 ? -11.588 -4.081 7.120 1.00 93.25 111 ARG A CA 1
ATOM 899 C C . ARG A 1 111 ? -12.005 -5.511 6.788 1.00 93.25 111 ARG A C 1
ATOM 901 O O . ARG A 1 111 ? -13.164 -5.857 6.996 1.00 93.25 111 ARG A O 1
ATOM 908 N N . LEU A 1 112 ? -11.071 -6.335 6.311 1.00 93.94 112 LEU A N 1
ATOM 909 C CA . LEU A 1 112 ? -11.324 -7.751 6.051 1.00 93.94 112 LEU A CA 1
ATOM 910 C C . LEU A 1 112 ? -11.778 -8.481 7.321 1.00 93.94 112 LEU A C 1
ATOM 912 O O . LEU A 1 112 ? -12.739 -9.241 7.274 1.00 93.94 112 LEU A O 1
ATOM 916 N N . ALA A 1 113 ? -11.112 -8.227 8.448 1.00 92.56 113 ALA A N 1
ATOM 917 C CA . ALA A 1 113 ? -11.477 -8.812 9.732 1.00 92.56 113 ALA A CA 1
ATOM 918 C C . ALA A 1 113 ? -12.887 -8.383 10.169 1.00 92.56 113 ALA A C 1
ATOM 920 O O . ALA A 1 113 ? -13.687 -9.240 10.529 1.00 92.56 113 ALA A O 1
ATOM 921 N N . VAL A 1 114 ? -13.227 -7.094 10.028 1.00 92.12 114 VAL A N 1
ATOM 922 C CA . VAL A 1 114 ? -14.572 -6.565 10.321 1.00 92.12 114 VAL A CA 1
ATOM 923 C C . VAL A 1 114 ? -15.647 -7.263 9.486 1.00 92.12 114 VAL A C 1
ATOM 925 O O . VAL A 1 114 ? -16.668 -7.664 10.032 1.00 92.12 114 VAL A O 1
ATOM 928 N N . ILE A 1 115 ? -15.422 -7.454 8.182 1.00 92.19 115 ILE A N 1
ATOM 929 C CA . ILE A 1 115 ? -16.396 -8.131 7.307 1.00 92.19 115 ILE A CA 1
ATOM 930 C C . ILE A 1 115 ? -16.521 -9.619 7.646 1.00 92.19 115 ILE A C 1
ATOM 932 O O . ILE A 1 115 ? -17.613 -10.173 7.578 1.00 92.19 115 ILE A O 1
ATOM 936 N N . ASN A 1 116 ? -15.427 -10.258 8.056 1.00 91.94 116 ASN A N 1
ATOM 937 C CA . ASN A 1 116 ? -15.441 -11.653 8.491 1.00 91.94 116 ASN A CA 1
ATOM 938 C C . ASN A 1 116 ? -15.955 -11.836 9.935 1.00 91.94 116 ASN A C 1
ATOM 940 O O . ASN A 1 116 ? -15.965 -12.964 10.420 1.00 91.94 116 ASN A O 1
ATOM 944 N N . GLY A 1 117 ? -16.316 -10.760 10.647 1.00 89.19 117 GLY A N 1
ATOM 945 C CA . GLY A 1 117 ? -16.714 -10.812 12.060 1.00 89.19 117 GLY A CA 1
ATOM 946 C C . GLY A 1 117 ? -15.579 -11.187 13.023 1.00 89.19 117 GLY A C 1
ATOM 947 O O . GLY A 1 117 ? -15.825 -11.512 14.181 1.00 89.19 117 GLY A O 1
ATOM 948 N N . GLN A 1 118 ? -14.328 -11.156 12.563 1.00 89.25 118 GLN A N 1
ATOM 949 C CA . GLN A 1 118 ? -13.155 -11.492 13.364 1.00 89.25 118 GLN A CA 1
ATOM 950 C C . GLN A 1 118 ? -12.576 -10.238 14.025 1.00 89.25 118 GLN A C 1
ATOM 952 O O . GLN A 1 118 ? -12.490 -9.168 13.417 1.00 89.25 118 GLN A O 1
ATOM 957 N N . LYS A 1 119 ? -12.107 -10.370 15.271 1.00 80.81 119 LYS A N 1
ATOM 958 C CA . LYS A 1 119 ? -11.329 -9.313 15.926 1.00 80.81 119 LYS A CA 1
ATOM 959 C C . LYS A 1 119 ? -9.957 -9.246 15.253 1.00 80.81 119 LYS A C 1
ATOM 961 O O . LYS A 1 119 ? -9.194 -10.207 15.308 1.00 80.81 119 LYS A O 1
ATOM 966 N N . TYR A 1 120 ? -9.633 -8.123 14.610 1.00 78.38 120 TYR A N 1
ATOM 967 C CA . TYR A 1 120 ? -8.277 -7.914 14.101 1.00 78.38 120 TYR A CA 1
ATOM 968 C C . TYR A 1 120 ? -7.321 -7.820 15.298 1.00 78.38 120 TYR A C 1
ATOM 970 O O . TYR A 1 120 ? -7.561 -6.969 16.164 1.00 78.38 120 TYR A O 1
ATOM 978 N N . PRO A 1 121 ? -6.250 -8.634 15.370 1.00 70.19 121 PRO A N 1
ATOM 979 C CA . PRO A 1 121 ? -5.232 -8.488 16.398 1.00 70.19 121 PRO A CA 1
ATOM 980 C C . PRO A 1 121 ? -4.443 -7.215 16.089 1.00 70.19 121 PRO A C 1
ATOM 982 O O . PRO A 1 121 ? -3.392 -7.223 15.452 1.00 70.19 121 PRO A O 1
ATOM 985 N N . GLY A 1 122 ? -4.995 -6.069 16.481 1.00 66.62 122 GLY A N 1
ATOM 986 C CA . GLY A 1 122 ? -4.240 -4.834 16.491 1.00 66.62 122 GLY A CA 1
ATOM 987 C C . GLY A 1 122 ? -3.071 -5.022 17.445 1.00 66.62 122 GLY A C 1
ATOM 988 O O . GLY A 1 122 ? -3.280 -5.401 18.597 1.00 66.62 122 GLY A O 1
ATOM 989 N N . GLN A 1 123 ? -1.851 -4.736 16.984 1.00 63.22 123 GLN A N 1
ATOM 990 C CA . GLN A 1 123 ? -0.764 -4.398 17.898 1.00 63.22 123 GLN A CA 1
ATOM 991 C C . GLN A 1 123 ? -1.291 -3.264 18.773 1.00 63.22 123 GLN A C 1
ATOM 993 O O . GLN A 1 123 ? -1.443 -2.134 18.305 1.00 63.22 123 GLN A O 1
ATOM 998 N N . ARG A 1 124 ? -1.663 -3.582 20.017 1.00 59.75 124 ARG A N 1
ATOM 999 C CA . ARG A 1 124 ? -1.970 -2.560 21.011 1.00 59.75 124 ARG A CA 1
ATOM 1000 C C . ARG A 1 124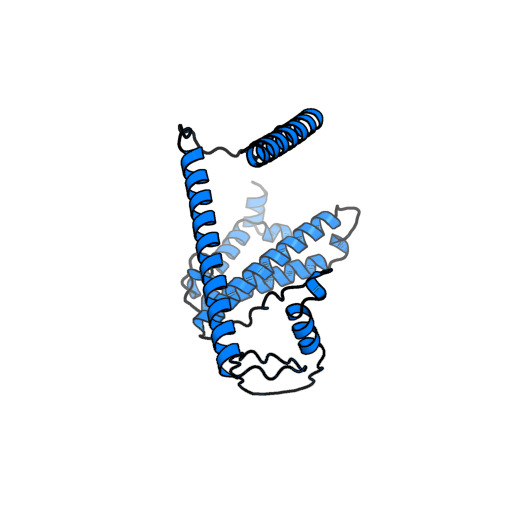 ? -0.709 -1.713 21.105 1.00 59.75 124 ARG A C 1
ATOM 1002 O O . ARG A 1 124 ? 0.366 -2.275 21.308 1.00 59.75 124 ARG A O 1
ATOM 1009 N N . CYS A 1 125 ? -0.822 -0.401 20.898 1.00 57.62 125 CYS A N 1
ATOM 1010 C CA . CYS A 1 125 ? 0.284 0.511 21.156 1.00 57.62 125 CYS A CA 1
ATOM 1011 C C . CYS A 1 125 ? 0.647 0.342 22.630 1.00 57.62 125 CYS A C 1
ATOM 1013 O O . CYS A 1 125 ? -0.073 0.814 23.512 1.00 57.62 125 CYS A O 1
ATOM 1015 N N . GLN A 1 126 ? 1.702 -0.420 22.902 1.00 65.81 126 GLN A N 1
ATOM 1016 C CA . GLN A 1 126 ? 2.216 -0.542 24.249 1.00 65.81 126 GLN A CA 1
ATOM 1017 C C . GLN A 1 126 ? 2.737 0.844 24.610 1.00 65.81 126 GLN A C 1
ATOM 1019 O O . GLN A 1 126 ? 3.579 1.400 23.906 1.00 65.81 126 GLN A O 1
ATOM 1024 N N . LYS A 1 127 ? 2.158 1.441 25.654 1.00 75.62 127 LYS A N 1
ATOM 1025 C CA . LYS A 1 127 ? 2.686 2.679 26.221 1.00 75.62 127 LYS A CA 1
ATOM 1026 C C . LYS A 1 127 ? 4.092 2.350 26.720 1.00 75.62 127 LYS A C 1
ATOM 1028 O O . LYS A 1 127 ? 4.231 1.584 27.670 1.00 75.62 127 LYS A O 1
ATOM 1033 N N . LEU A 1 128 ? 5.102 2.858 26.022 1.00 75.25 128 LEU A N 1
ATOM 1034 C CA . LEU A 1 128 ? 6.489 2.781 26.452 1.00 75.25 128 LEU A CA 1
ATOM 1035 C C . LEU A 1 128 ? 6.701 3.923 27.445 1.00 75.25 128 LEU A C 1
ATOM 1037 O O . LEU A 1 128 ? 6.548 5.092 27.091 1.00 75.25 128 LEU A O 1
ATOM 1041 N N . PHE A 1 129 ? 6.973 3.573 28.697 1.00 80.88 129 PHE A N 1
ATOM 1042 C CA . PHE A 1 129 ? 7.294 4.538 29.740 1.00 80.88 129 PHE A CA 1
ATOM 1043 C C . PHE A 1 129 ? 8.813 4.732 29.770 1.00 80.88 129 PHE A C 1
ATOM 1045 O O . PHE A 1 129 ? 9.556 3.754 29.806 1.00 80.88 129 PHE A O 1
ATOM 1052 N N . PHE A 1 130 ? 9.274 5.982 29.742 1.00 83.00 130 PHE A N 1
ATOM 1053 C CA . PHE A 1 130 ? 10.698 6.330 29.752 1.00 83.00 130 PHE A CA 1
ATOM 1054 C C . PHE A 1 130 ? 11.040 7.199 30.968 1.00 83.00 130 PHE A C 1
ATOM 1056 O O . PHE A 1 130 ? 10.194 7.939 31.475 1.00 83.00 130 PHE A O 1
ATOM 1063 N N . GLY A 1 131 ? 12.295 7.130 31.423 1.00 83.81 131 GLY A N 1
ATOM 1064 C CA . GLY A 1 131 ? 12.805 7.950 32.526 1.00 83.81 131 GLY A CA 1
ATOM 1065 C C . GLY A 1 131 ? 12.052 7.713 33.837 1.00 83.81 131 GLY A C 1
ATOM 1066 O O . GLY A 1 131 ? 11.757 6.574 34.191 1.00 83.81 131 GLY A O 1
ATOM 1067 N N . CYS A 1 132 ? 11.695 8.789 34.542 1.00 78.81 132 CYS A N 1
ATOM 1068 C CA . CYS A 1 132 ? 10.988 8.708 35.825 1.00 78.81 132 CYS A CA 1
ATOM 1069 C C . CYS A 1 132 ? 9.607 8.034 35.721 1.00 78.81 132 CYS A C 1
ATOM 1071 O O . CYS A 1 132 ? 9.131 7.465 36.698 1.00 78.81 132 CYS A O 1
ATOM 1073 N N . ALA A 1 133 ? 8.979 8.035 34.537 1.00 76.44 133 ALA A N 1
ATOM 1074 C CA . ALA A 1 133 ? 7.702 7.357 34.316 1.00 76.44 133 ALA A CA 1
ATOM 1075 C C . ALA A 1 133 ? 7.837 5.824 34.256 1.00 76.44 133 ALA A C 1
ATOM 1077 O O . ALA A 1 133 ? 6.846 5.122 34.439 1.00 76.44 133 ALA A O 1
ATOM 1078 N N . ALA A 1 134 ? 9.044 5.289 34.031 1.00 78.81 134 ALA A N 1
ATOM 1079 C CA . ALA A 1 134 ? 9.300 3.848 34.078 1.00 78.81 134 ALA A CA 1
ATOM 1080 C C . ALA A 1 134 ? 9.237 3.280 35.510 1.00 78.81 134 ALA A C 1
ATOM 1082 O O . ALA A 1 134 ? 9.029 2.083 35.686 1.00 78.81 134 ALA A O 1
ATOM 1083 N N . GLY A 1 135 ? 9.386 4.136 36.529 1.00 75.81 135 GLY A N 1
ATOM 1084 C CA . GLY A 1 135 ? 9.249 3.768 37.940 1.00 75.81 135 GLY A CA 1
ATOM 1085 C C . GLY A 1 135 ? 7.808 3.767 38.456 1.00 75.81 135 GLY A C 1
ATOM 1086 O O . GLY A 1 135 ? 7.591 3.437 39.618 1.00 75.81 135 GLY A O 1
ATOM 1087 N N . LEU A 1 136 ? 6.823 4.143 37.631 1.00 81.50 136 LEU A N 1
ATOM 1088 C CA . LEU A 1 136 ? 5.420 4.120 38.040 1.00 81.50 136 LEU A CA 1
ATOM 1089 C C . LEU A 1 136 ? 4.914 2.672 38.175 1.00 81.50 136 LEU A C 1
ATOM 1091 O O . LEU A 1 136 ? 5.288 1.818 37.363 1.00 81.50 136 LEU A O 1
ATOM 1095 N N . PRO A 1 137 ? 4.000 2.393 39.124 1.00 74.50 137 PRO A N 1
ATOM 1096 C CA . PRO A 1 137 ? 3.442 1.052 39.325 1.00 74.50 137 PRO A CA 1
ATOM 1097 C C . PRO A 1 137 ? 2.838 0.456 38.043 1.00 74.50 137 PRO A C 1
ATOM 1099 O O . PRO A 1 137 ? 3.008 -0.726 37.749 1.00 74.50 137 PRO A O 1
ATOM 1102 N N . GLU A 1 138 ? 2.204 1.293 37.214 1.00 74.62 138 GLU A N 1
ATOM 1103 C CA . GLU A 1 138 ? 1.626 0.888 35.925 1.00 74.62 138 GLU A CA 1
ATOM 1104 C C . GLU A 1 138 ? 2.665 0.427 34.886 1.00 74.62 138 GLU A C 1
ATOM 1106 O O . GLU A 1 138 ? 2.342 -0.366 33.994 1.00 74.62 138 GLU A O 1
ATOM 1111 N N . ALA A 1 139 ? 3.898 0.940 34.967 1.00 70.50 139 ALA A N 1
ATOM 1112 C CA . ALA A 1 139 ? 5.001 0.563 34.089 1.00 70.50 139 ALA A CA 1
ATOM 1113 C C . ALA A 1 139 ? 5.637 -0.762 34.543 1.00 70.50 139 ALA A C 1
ATOM 1115 O O . ALA A 1 139 ? 5.883 -1.639 33.713 1.00 70.50 139 ALA A O 1
ATOM 1116 N N . GLN A 1 140 ? 5.805 -0.944 35.858 1.00 67.81 140 GLN A N 1
ATOM 1117 C CA . GLN A 1 140 ? 6.393 -2.147 36.465 1.00 67.81 140 GLN A CA 1
ATOM 1118 C C . GLN A 1 140 ? 5.496 -3.390 36.338 1.00 67.81 140 GLN A C 1
ATOM 1120 O O . GLN A 1 140 ? 5.980 -4.486 36.061 1.00 67.81 140 GLN A O 1
ATOM 1125 N N . GLN A 1 141 ? 4.173 -3.235 36.452 1.00 69.56 141 GLN A N 1
ATOM 1126 C CA . GLN A 1 141 ? 3.230 -4.348 36.261 1.00 69.56 141 GLN A CA 1
ATOM 1127 C C . GLN A 1 141 ? 3.237 -4.912 34.829 1.00 69.56 141 GLN A C 1
ATOM 1129 O O . GLN A 1 141 ? 2.846 -6.059 34.601 1.00 69.56 141 GLN A O 1
ATOM 1134 N N . LYS A 1 142 ? 3.648 -4.111 33.837 1.00 61.78 142 LYS A N 1
ATOM 1135 C CA . LYS A 1 142 ? 3.670 -4.526 32.426 1.00 61.78 142 LYS A CA 1
ATOM 1136 C C . LYS A 1 142 ? 4.974 -5.195 32.017 1.00 61.78 142 LYS A C 1
ATOM 1138 O O . LYS A 1 142 ? 4.914 -6.104 31.194 1.00 61.78 142 LYS A O 1
ATOM 1143 N N . THR A 1 143 ? 6.113 -4.791 32.577 1.00 59.97 143 THR A N 1
ATOM 1144 C CA . THR A 1 143 ? 7.396 -5.468 32.327 1.00 59.97 143 THR A CA 1
ATOM 1145 C C . THR A 1 143 ? 7.387 -6.885 32.895 1.00 59.97 143 THR A C 1
ATOM 1147 O O . THR A 1 143 ? 7.749 -7.816 32.184 1.00 59.97 143 THR A O 1
ATOM 1150 N N . GLN A 1 144 ? 6.825 -7.087 34.092 1.00 58.75 144 GLN A N 1
ATOM 1151 C CA . GLN A 1 144 ? 6.702 -8.422 34.699 1.00 58.75 144 GLN A CA 1
ATOM 1152 C C . GLN A 1 144 ? 5.829 -9.399 33.889 1.00 58.75 144 GLN A C 1
ATOM 1154 O O . GLN A 1 144 ? 6.096 -10.596 33.874 1.00 58.75 144 GLN A O 1
ATOM 1159 N N . LYS A 1 145 ? 4.809 -8.916 33.162 1.00 58.94 145 LYS A N 1
ATOM 1160 C CA . LYS A 1 145 ? 3.984 -9.771 32.283 1.00 58.94 145 LYS A CA 1
ATOM 1161 C C . LYS A 1 145 ? 4.684 -10.181 30.981 1.00 58.94 145 LYS A C 1
ATOM 1163 O O . LYS A 1 145 ? 4.217 -11.110 30.332 1.00 58.94 145 LYS A O 1
ATOM 1168 N N . LEU A 1 146 ? 5.757 -9.497 30.576 1.00 54.84 146 LEU A N 1
ATOM 1169 C CA . LEU A 1 146 ? 6.435 -9.735 29.296 1.00 54.84 146 LEU A CA 1
ATOM 1170 C C . LEU A 1 146 ? 7.592 -10.748 29.401 1.00 54.84 146 LEU A C 1
ATOM 1172 O O . LEU A 1 146 ? 8.017 -11.280 28.383 1.00 54.84 146 LEU A O 1
ATOM 1176 N N . GLU A 1 147 ? 8.085 -11.034 30.609 1.00 48.94 147 GLU A N 1
ATOM 1177 C CA . GLU A 1 147 ? 9.271 -11.879 30.839 1.00 48.94 147 GLU A CA 1
ATOM 1178 C C . GLU A 1 147 ? 8.967 -13.371 31.060 1.00 48.94 147 GLU A C 1
ATOM 1180 O O . GLU A 1 147 ? 9.885 -14.155 31.289 1.00 48.94 147 GLU A O 1
ATOM 1185 N N . THR A 1 148 ? 7.708 -13.809 30.954 1.00 38.12 148 THR A N 1
ATOM 1186 C CA . THR A 1 148 ? 7.412 -15.253 30.986 1.00 38.12 148 THR A CA 1
ATOM 1187 C C . THR A 1 148 ? 7.645 -15.872 29.599 1.00 38.12 148 THR A C 1
ATOM 1189 O O . THR A 1 148 ? 7.002 -15.456 28.633 1.00 38.12 148 THR A O 1
ATOM 1192 N N . PRO A 1 149 ? 8.563 -16.849 29.447 1.00 43.78 149 PRO A N 1
ATOM 1193 C CA . PRO A 1 149 ? 8.774 -17.526 28.177 1.00 43.78 149 PRO A CA 1
ATOM 1194 C C . PRO A 1 149 ? 7.683 -18.589 28.029 1.00 43.78 149 PRO A C 1
ATOM 1196 O O . PRO A 1 149 ? 7.592 -19.503 28.844 1.00 43.78 149 PRO A O 1
ATOM 1199 N N . THR A 1 150 ? 6.824 -18.478 27.018 1.00 35.53 150 THR A N 1
ATOM 1200 C CA . THR A 1 150 ? 5.849 -19.534 26.708 1.00 35.53 150 THR A CA 1
ATOM 1201 C C . THR A 1 150 ? 6.184 -20.144 25.357 1.00 35.53 150 THR A C 1
ATOM 1203 O O . THR A 1 150 ? 5.814 -19.631 24.300 1.00 35.53 150 THR A O 1
ATOM 1206 N N . GLU A 1 151 ? 6.927 -21.244 25.410 1.00 41.75 151 GLU A N 1
ATOM 1207 C CA . GLU A 1 151 ? 6.942 -22.250 24.359 1.00 41.75 151 GLU A CA 1
ATOM 1208 C C . GLU A 1 151 ? 5.611 -23.030 24.419 1.00 41.75 151 GLU A C 1
ATOM 1210 O O . GLU A 1 151 ? 5.240 -23.545 25.467 1.00 41.75 151 GLU A O 1
ATOM 1215 N N . ASN A 1 152 ? 4.938 -23.127 23.268 1.00 35.06 152 ASN A N 1
ATOM 1216 C CA . ASN A 1 152 ? 3.862 -24.062 22.896 1.00 35.06 152 ASN A CA 1
ATOM 1217 C C . ASN A 1 152 ? 2.409 -23.870 23.417 1.00 35.06 152 ASN A C 1
ATOM 1219 O O . ASN A 1 152 ? 2.115 -23.863 24.602 1.00 35.06 152 ASN A O 1
ATOM 1223 N N . GLU A 1 153 ? 1.517 -23.810 22.415 1.00 34.00 153 GLU A N 1
ATOM 1224 C CA . GLU A 1 153 ? 0.136 -24.326 22.293 1.00 34.00 153 GLU A CA 1
ATOM 1225 C C . GLU A 1 153 ? -1.000 -24.011 23.305 1.00 34.00 153 GLU A C 1
ATOM 1227 O O . GLU A 1 153 ? -1.032 -24.474 24.433 1.00 34.00 153 GLU A O 1
ATOM 1232 N N . VAL A 1 154 ? -2.056 -23.397 22.733 1.00 44.41 154 VAL A N 1
ATOM 1233 C CA . VAL A 1 154 ? -3.490 -23.773 22.832 1.00 44.41 154 VAL A CA 1
ATOM 1234 C C . VAL A 1 154 ? -4.249 -23.483 24.150 1.00 44.41 154 VAL A C 1
ATOM 1236 O O . VAL A 1 154 ? -4.174 -24.211 25.126 1.00 44.41 154 VAL A O 1
ATOM 1239 N N . VAL A 1 155 ? -5.154 -22.492 24.025 1.00 42.41 155 VAL A N 1
ATOM 1240 C CA . VAL A 1 155 ? -6.492 -22.354 24.658 1.00 42.41 155 VAL A CA 1
ATOM 1241 C C . VAL A 1 155 ? -6.535 -22.050 26.165 1.00 42.41 155 VAL A C 1
ATOM 1243 O O . VAL A 1 155 ? -6.366 -22.933 26.989 1.00 42.41 155 VAL A O 1
ATOM 1246 N N . ASN A 1 156 ? -6.930 -20.824 26.537 1.00 32.91 156 ASN A N 1
ATOM 1247 C CA . ASN A 1 156 ? -8.270 -20.587 27.098 1.00 32.91 156 ASN A CA 1
ATOM 1248 C C . ASN A 1 156 ? -8.540 -19.123 27.477 1.00 32.91 156 ASN A C 1
ATOM 1250 O O . ASN A 1 156 ? -7.705 -18.415 28.030 1.00 32.91 156 ASN A O 1
ATOM 1254 N N . ASP A 1 157 ? -9.766 -18.743 27.141 1.00 46.38 157 ASP A N 1
ATOM 1255 C CA . ASP A 1 157 ? -10.677 -17.808 27.791 1.00 46.38 157 ASP A CA 1
ATOM 1256 C C . ASP A 1 157 ? -10.300 -17.321 29.199 1.00 46.38 157 ASP A C 1
ATOM 1258 O O . ASP A 1 157 ? -10.376 -18.093 30.145 1.00 46.38 157 ASP A O 1
ATOM 1262 N N . TRP A 1 158 ? -9.957 -16.037 29.336 1.00 38.66 158 TRP A N 1
ATOM 1263 C CA . TRP A 1 158 ? -10.023 -15.318 30.611 1.00 38.66 158 TRP A CA 1
ATOM 1264 C C . TRP A 1 158 ? -10.609 -13.924 30.352 1.00 38.66 158 TRP A C 1
ATOM 1266 O O . TRP A 1 158 ? -9.917 -13.002 29.900 1.00 38.66 158 TRP A O 1
ATOM 1276 N N . GLU A 1 159 ? -11.906 -13.779 30.632 1.00 45.25 159 GLU A N 1
ATOM 1277 C CA . GLU A 1 159 ? -12.475 -12.521 31.114 1.00 45.25 159 GLU A CA 1
ATOM 1278 C C . GLU A 1 159 ? -11.611 -12.029 32.280 1.00 45.25 159 GLU A C 1
ATOM 1280 O O . GLU A 1 159 ? -11.379 -12.738 33.256 1.00 45.25 159 GLU A O 1
ATOM 1285 N N . SER A 1 160 ? -11.071 -10.821 32.156 1.00 36.25 160 SER A N 1
ATOM 1286 C CA . SER A 1 160 ? -10.331 -10.176 33.234 1.00 36.25 160 SER A CA 1
ATOM 1287 C C . SER A 1 160 ? -11.052 -8.882 33.572 1.00 36.25 160 SER A C 1
ATOM 1289 O O . SER A 1 160 ? -10.698 -7.805 33.089 1.00 36.25 160 SER A O 1
ATOM 1291 N N . ASP A 1 161 ? -12.098 -9.031 34.383 1.00 34.31 161 ASP A N 1
ATOM 1292 C CA . ASP A 1 161 ? -12.581 -7.975 35.262 1.00 34.31 161 ASP A CA 1
ATOM 1293 C C . ASP A 1 161 ? -11.448 -7.650 36.237 1.00 34.31 161 ASP A C 1
ATOM 1295 O O . ASP A 1 161 ? -11.110 -8.430 37.131 1.00 34.31 161 ASP A O 1
ATOM 1299 N N . SER A 1 162 ? -10.789 -6.509 36.026 1.00 33.03 162 SER A N 1
ATOM 1300 C CA . SER A 1 162 ? -9.753 -6.043 36.940 1.00 33.03 162 SER A CA 1
ATOM 1301 C C . SER A 1 162 ? -10.412 -5.466 38.191 1.00 33.03 162 SER A C 1
ATOM 1303 O O . SER A 1 162 ? -10.665 -4.264 38.286 1.00 33.03 162 SER A O 1
ATOM 1305 N N . HIS A 1 163 ? -10.671 -6.324 39.170 1.00 32.97 163 HIS A N 1
ATOM 1306 C CA . HIS A 1 163 ? -10.820 -5.874 40.543 1.00 32.97 163 HIS A CA 1
ATOM 1307 C C . HIS A 1 163 ? -9.442 -5.456 41.072 1.00 32.97 163 HIS A C 1
ATOM 1309 O O . HIS A 1 163 ? -8.495 -6.241 41.086 1.00 32.97 163 HIS A O 1
ATOM 1315 N N . CYS A 1 164 ? -9.328 -4.185 41.466 1.00 29.42 164 CYS A N 1
ATOM 1316 C CA . CYS A 1 164 ? -8.183 -3.640 42.185 1.00 29.42 164 CYS A CA 1
ATOM 1317 C C . CYS A 1 164 ? -7.943 -4.432 43.476 1.00 29.42 164 CYS A C 1
ATOM 1319 O O . CYS A 1 164 ? -8.723 -4.326 44.420 1.00 29.42 164 CYS A O 1
ATOM 1321 N N . SER A 1 165 ? -6.836 -5.165 43.549 1.00 36.91 165 SER A N 1
ATOM 1322 C CA . SER A 1 165 ? -6.275 -5.614 44.821 1.00 36.91 165 SER A CA 1
ATOM 1323 C C . SER A 1 165 ? -5.269 -4.570 45.295 1.00 36.91 165 SER A C 1
ATOM 1325 O O . SER A 1 165 ? -4.160 -4.472 44.772 1.00 36.91 165 SER A O 1
ATOM 1327 N N . ILE A 1 166 ? -5.685 -3.765 46.270 1.00 37.47 166 ILE A N 1
ATOM 1328 C CA . ILE A 1 166 ? -4.789 -2.932 47.071 1.00 37.47 166 ILE A CA 1
ATOM 1329 C C . ILE A 1 166 ? -4.206 -3.853 48.145 1.00 37.47 166 ILE A C 1
ATOM 1331 O O . ILE A 1 166 ? -4.924 -4.316 49.026 1.00 37.47 166 ILE A O 1
ATOM 1335 N N . SER A 1 167 ? -2.915 -4.151 48.024 1.00 36.88 167 SER A N 1
ATOM 1336 C CA . SER A 1 167 ? -2.108 -4.753 49.083 1.00 36.88 167 SER A CA 1
ATOM 1337 C C . SER A 1 167 ? -1.471 -3.624 49.885 1.00 36.88 167 SER A C 1
ATOM 1339 O O . SER A 1 167 ? -0.656 -2.882 49.338 1.00 36.88 167 SER A O 1
ATOM 1341 N N . SER A 1 168 ? -1.813 -3.502 51.165 1.00 36.06 168 SER A N 1
ATOM 1342 C CA . SER A 1 168 ? -1.015 -2.742 52.128 1.00 36.06 168 SER A CA 1
ATOM 1343 C C . SER A 1 168 ? -1.071 -3.426 53.491 1.00 36.06 168 SER A C 1
ATOM 1345 O O . SER A 1 168 ? -2.121 -3.453 54.135 1.00 36.06 168 SER A O 1
ATOM 1347 N N . GLU A 1 169 ? 0.065 -3.961 53.917 1.00 43.75 169 GLU A N 1
ATOM 1348 C CA . GLU A 1 169 ? 0.365 -4.191 55.325 1.00 43.75 169 GLU A CA 1
ATOM 1349 C C . GLU A 1 169 ? 0.845 -2.858 55.917 1.00 43.75 169 GLU A C 1
ATOM 1351 O O . GLU A 1 169 ? 1.762 -2.245 55.378 1.00 43.75 169 GLU A O 1
ATOM 1356 N N . GLU A 1 170 ? 0.150 -2.355 56.938 1.00 38.38 170 GLU A N 1
ATOM 1357 C CA . GLU A 1 170 ? 0.680 -2.111 58.290 1.00 38.38 170 GLU A CA 1
ATOM 1358 C C . GLU A 1 170 ? -0.330 -1.301 59.134 1.00 38.38 170 GLU A C 1
ATOM 1360 O O . GLU A 1 170 ? -0.896 -0.288 58.728 1.00 38.38 170 GLU A O 1
ATOM 1365 N N . GLU A 1 171 ? -0.582 -1.865 60.312 1.00 44.91 171 GLU A N 1
ATOM 1366 C CA . GLU A 1 171 ? -1.311 -1.438 61.509 1.00 44.91 171 GLU A CA 1
ATOM 1367 C C . GLU A 1 171 ? -1.825 0.012 61.639 1.00 44.91 171 GLU A C 1
ATOM 1369 O O . GLU A 1 171 ? -1.137 0.930 62.074 1.00 44.91 171 GLU A O 1
ATOM 1374 N N . ALA A 1 172 ? -3.144 0.145 61.518 1.00 41.97 172 ALA A N 1
ATOM 1375 C CA . ALA A 1 172 ? -3.991 0.660 62.595 1.00 41.97 172 ALA A CA 1
ATOM 1376 C C . ALA A 1 172 ? -5.374 0.023 62.417 1.00 41.97 172 ALA A C 1
ATOM 1378 O O . ALA A 1 172 ? -5.847 -0.108 61.290 1.00 41.97 172 ALA A O 1
ATOM 1379 N N . THR A 1 173 ? -6.033 -0.412 63.492 1.00 54.84 173 THR A N 1
ATOM 1380 C CA . THR A 1 173 ? -7.387 -0.992 63.440 1.00 54.84 173 THR A CA 1
ATOM 1381 C C . THR A 1 173 ? -8.407 0.061 62.996 1.00 54.84 173 THR A C 1
ATOM 1383 O O . THR A 1 173 ? -9.097 0.667 63.815 1.00 54.84 173 THR A O 1
ATOM 1386 N N . VAL A 1 174 ? -8.482 0.302 61.689 1.00 52.06 174 VAL A N 1
ATOM 1387 C CA . VAL A 1 174 ? -9.480 1.146 61.041 1.00 52.06 174 VAL A CA 1
ATOM 1388 C C . VAL A 1 174 ? -10.694 0.268 60.772 1.00 52.06 174 VAL A C 1
ATOM 1390 O O . VAL A 1 174 ? -10.595 -0.794 60.154 1.00 52.06 174 VAL A O 1
ATOM 1393 N N . LYS A 1 175 ? -11.850 0.681 61.292 1.00 58.91 175 LYS A N 1
ATOM 1394 C CA . LYS A 1 175 ? -13.103 -0.053 61.116 1.00 58.91 175 LYS A CA 1
ATOM 1395 C C . LYS A 1 175 ? -13.403 -0.170 59.614 1.00 58.91 175 LYS A C 1
ATOM 1397 O O . LYS A 1 175 ? -13.254 0.817 58.895 1.00 58.91 175 LYS A O 1
ATOM 1402 N N . PRO A 1 176 ? -13.878 -1.329 59.127 1.00 59.19 176 PRO A N 1
ATOM 1403 C CA . PRO A 1 176 ? -14.133 -1.550 57.701 1.00 59.19 176 PRO A CA 1
ATOM 1404 C C . PRO A 1 176 ? -15.150 -0.562 57.092 1.00 59.19 176 PRO A C 1
ATOM 1406 O O . PRO A 1 176 ? -15.146 -0.351 55.882 1.00 59.19 176 PRO A O 1
ATOM 1409 N N . SER A 1 177 ? -15.974 0.098 57.916 1.00 64.88 177 SER A N 1
ATOM 1410 C CA . SER A 1 177 ? -16.870 1.187 57.502 1.00 64.88 177 SER A CA 1
ATOM 1411 C C . SER A 1 177 ? -16.137 2.453 57.049 1.00 64.88 177 SER A C 1
ATOM 1413 O O . SER A 1 177 ? -16.600 3.133 56.136 1.00 64.88 177 SER A O 1
ATOM 1415 N N . ASP A 1 178 ? -14.992 2.767 57.654 1.00 62.50 178 ASP A N 1
ATOM 1416 C CA . ASP A 1 178 ? -14.309 4.051 57.460 1.00 62.50 178 ASP A CA 1
ATOM 1417 C C . ASP A 1 178 ? -13.456 4.044 56.183 1.00 62.50 178 ASP A C 1
ATOM 1419 O O . ASP A 1 178 ? -13.323 5.070 55.517 1.00 62.50 178 ASP A O 1
ATOM 1423 N N . LEU A 1 179 ? -12.961 2.868 55.777 1.00 67.12 179 LEU A N 1
ATOM 1424 C CA . LEU A 1 179 ? -12.292 2.662 54.485 1.00 67.12 179 LEU A CA 1
ATOM 1425 C C . LEU A 1 179 ? -13.254 2.807 53.299 1.00 67.12 179 LEU A C 1
ATOM 1427 O O . LEU A 1 179 ? -12.881 3.324 52.250 1.00 67.12 179 LEU A O 1
ATOM 1431 N N . TYR A 1 180 ? -14.505 2.376 53.458 1.00 70.62 180 TYR A N 1
ATOM 1432 C CA . TYR A 1 180 ? -15.517 2.518 52.412 1.00 70.62 180 TYR A CA 1
ATOM 1433 C C . TYR A 1 180 ? -15.951 3.980 52.240 1.00 70.62 180 TYR A C 1
ATOM 1435 O O . TYR A 1 180 ? -16.062 4.478 51.120 1.00 70.62 180 TYR A O 1
ATOM 1443 N N . ILE A 1 181 ? -16.138 4.698 53.352 1.00 72.19 181 ILE A N 1
ATOM 1444 C CA . ILE A 1 181 ? -16.484 6.124 53.326 1.00 72.19 181 ILE A CA 1
ATOM 1445 C C . ILE A 1 181 ? -15.335 6.949 52.735 1.00 72.19 181 ILE A C 1
ATOM 1447 O O . ILE A 1 181 ? -15.593 7.836 51.924 1.00 72.19 181 ILE A O 1
ATOM 1451 N N . SER A 1 182 ? -14.077 6.644 53.072 1.00 69.94 182 SER A N 1
ATOM 1452 C CA . SER A 1 182 ? -12.923 7.347 52.498 1.00 69.94 182 SER A CA 1
ATOM 1453 C C . SER A 1 182 ? -12.757 7.086 50.997 1.00 69.94 182 SER A C 1
ATOM 1455 O O . SER A 1 182 ? -12.447 8.005 50.245 1.00 69.94 182 SER A O 1
ATOM 1457 N N . GLN A 1 183 ? -13.039 5.871 50.518 1.00 72.19 183 GLN A N 1
ATOM 1458 C CA . GLN A 1 183 ? -13.051 5.583 49.081 1.00 72.19 183 GLN A CA 1
ATOM 1459 C C . GLN A 1 183 ? -14.154 6.349 48.346 1.00 72.19 183 GLN A C 1
ATOM 1461 O O . GLN A 1 183 ? -13.909 6.884 47.265 1.00 72.19 183 GLN A O 1
ATOM 1466 N N . LEU A 1 184 ? -15.349 6.452 48.934 1.00 67.62 184 LEU A N 1
ATOM 1467 C CA . LEU A 1 184 ? -16.433 7.246 48.358 1.00 67.62 184 LEU A CA 1
ATOM 1468 C C . LEU A 1 184 ? -16.077 8.734 48.309 1.00 67.62 184 LEU A C 1
ATOM 1470 O O . LEU A 1 184 ? -16.296 9.368 47.279 1.00 67.62 184 LEU A O 1
ATOM 1474 N N . THR A 1 185 ? -15.483 9.295 49.366 1.00 69.88 185 THR A N 1
ATOM 1475 C CA . THR A 1 185 ? -15.093 10.713 49.362 1.00 69.88 185 THR A CA 1
ATOM 1476 C C . THR A 1 185 ? -13.986 10.996 48.347 1.00 69.88 185 THR A C 1
ATOM 1478 O O . THR A 1 185 ? -14.103 11.973 47.606 1.00 69.88 185 THR A O 1
ATOM 1481 N N . VAL A 1 186 ? -12.987 10.116 48.215 1.00 72.62 186 VAL A N 1
ATOM 1482 C CA . VAL A 1 186 ? -11.931 10.222 47.189 1.00 72.62 186 VAL A CA 1
ATOM 1483 C C . VAL A 1 186 ? -12.501 10.107 45.771 1.00 72.62 186 VAL A C 1
ATOM 1485 O O . VAL A 1 186 ? -12.158 10.902 44.902 1.00 72.62 186 VAL A O 1
ATOM 1488 N N . GLN A 1 187 ? -13.433 9.184 45.522 1.00 70.19 187 GLN A N 1
ATOM 1489 C CA . GLN A 1 187 ? -14.076 9.080 44.207 1.00 70.19 187 GLN A CA 1
ATOM 1490 C C . GLN A 1 187 ? -14.940 10.303 43.884 1.00 70.19 187 GLN A C 1
ATOM 1492 O O . GLN A 1 187 ? -14.955 10.770 42.745 1.00 70.19 187 GLN A O 1
ATOM 1497 N N . THR A 1 188 ? -15.657 10.851 44.868 1.00 75.19 188 THR A N 1
ATOM 1498 C CA . THR A 1 188 ? -16.459 12.064 44.653 1.00 75.19 188 THR A CA 1
ATOM 1499 C C . THR A 1 188 ? -15.593 13.293 44.393 1.00 75.19 188 THR A C 1
ATOM 1501 O O . THR A 1 188 ? -15.944 14.090 43.523 1.00 75.19 188 THR A O 1
ATOM 1504 N N . SER A 1 189 ? -14.447 13.427 45.069 1.00 75.06 189 SER A N 1
ATOM 1505 C CA . SER A 1 189 ? -13.527 14.544 44.846 1.00 75.06 189 SER A CA 1
ATOM 1506 C C . SER A 1 189 ? -12.803 14.432 43.504 1.00 75.06 189 SER A C 1
ATOM 1508 O O . SER A 1 189 ? -12.715 15.424 42.785 1.00 75.06 189 SER A O 1
ATOM 1510 N N . GLU A 1 190 ? -12.377 13.235 43.092 1.00 75.31 190 GLU A N 1
ATOM 1511 C CA . GLU A 1 190 ? -11.801 13.022 41.758 1.00 75.31 190 GLU A CA 1
ATOM 1512 C C . GLU A 1 190 ? -12.801 13.305 40.631 1.00 75.31 190 GLU A C 1
ATOM 1514 O O . GLU A 1 190 ? -12.444 13.888 39.604 1.00 75.31 190 GLU A O 1
ATOM 1519 N N . ASN A 1 191 ? -14.061 12.904 40.808 1.00 79.06 191 ASN A N 1
ATOM 1520 C CA . ASN A 1 191 ? -15.109 13.177 39.829 1.00 79.06 191 ASN A CA 1
ATOM 1521 C C . ASN A 1 191 ? -15.437 14.676 39.753 1.00 79.06 191 ASN A C 1
ATOM 1523 O O . ASN A 1 191 ? -15.672 15.185 38.656 1.00 79.06 191 ASN A O 1
ATOM 1527 N N . ALA A 1 192 ? -15.406 15.390 40.884 1.00 84.56 192 ALA A N 1
ATOM 1528 C CA . ALA A 1 192 ? -15.570 16.842 40.920 1.00 84.56 192 ALA A CA 1
ATOM 1529 C C . ALA A 1 192 ? -14.419 17.565 40.196 1.00 84.56 192 ALA A C 1
ATOM 1531 O O . ALA A 1 192 ? -14.677 18.428 39.360 1.00 84.56 192 ALA A O 1
ATOM 1532 N N . LEU A 1 193 ? -13.169 17.149 40.427 1.00 81.38 193 LEU A N 1
ATOM 1533 C CA . LEU A 1 193 ? -11.994 17.709 39.747 1.00 81.38 193 LEU A CA 1
ATOM 1534 C C . LEU A 1 193 ? -12.032 17.474 38.230 1.00 81.38 19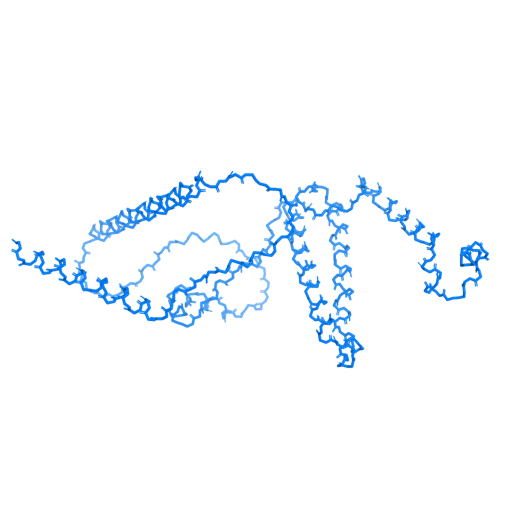3 LEU A C 1
ATOM 1536 O O . LEU A 1 193 ? -11.746 18.386 37.458 1.00 81.38 193 LEU A O 1
ATOM 1540 N N . ARG A 1 194 ? -12.454 16.283 37.779 1.00 83.81 194 ARG A N 1
ATOM 1541 C CA . ARG A 1 194 ? -12.641 16.001 36.343 1.00 83.81 194 ARG A CA 1
ATOM 1542 C C . ARG A 1 194 ? -13.718 16.874 35.702 1.00 83.81 194 ARG A C 1
ATOM 1544 O O . ARG A 1 194 ? -13.576 17.258 34.541 1.00 83.81 194 ARG A O 1
ATOM 1551 N N . ALA A 1 195 ? -14.800 17.165 36.423 1.00 87.06 195 ALA A N 1
ATOM 1552 C CA . ALA A 1 195 ? -15.852 18.046 35.925 1.00 87.06 195 ALA A CA 1
ATOM 1553 C C . ALA A 1 195 ? -15.346 19.490 35.774 1.00 87.06 195 ALA A C 1
ATOM 1555 O O . ALA A 1 195 ? -15.611 20.124 34.753 1.00 87.06 195 ALA A O 1
ATOM 1556 N N . GLU A 1 196 ? -14.564 19.975 36.740 1.00 88.25 196 GLU A N 1
ATOM 1557 C CA . GLU A 1 196 ? -13.956 21.308 36.707 1.00 88.25 196 GLU A CA 1
ATOM 1558 C C . GLU A 1 196 ? -12.908 21.441 35.584 1.00 88.25 196 GLU A C 1
ATOM 1560 O O . GLU A 1 196 ? -12.910 22.423 34.834 1.00 88.25 196 GLU A O 1
ATOM 1565 N N . GLU A 1 197 ? -12.069 20.420 35.383 1.00 87.44 197 GLU A N 1
ATOM 1566 C CA . GLU A 1 197 ? -11.113 20.362 34.270 1.00 87.44 197 GLU A CA 1
ATOM 1567 C C . GLU A 1 197 ? -11.837 20.402 32.913 1.00 87.44 197 GLU A C 1
ATOM 1569 O O . GLU A 1 197 ? -11.504 21.211 32.046 1.00 87.44 197 GLU A O 1
ATOM 1574 N N . MET A 1 198 ? -12.897 19.607 32.749 1.00 89.69 198 MET A N 1
ATOM 1575 C CA . MET A 1 198 ? -13.699 19.598 31.524 1.00 89.69 198 MET A CA 1
ATOM 1576 C C . MET A 1 198 ? -14.415 20.938 31.281 1.00 89.69 198 MET A C 1
ATOM 1578 O O . MET A 1 198 ? -14.532 21.388 30.137 1.00 89.69 198 MET A O 1
ATOM 1582 N N . GLU A 1 199 ? -14.893 21.604 32.335 1.00 90.31 199 GLU A N 1
ATOM 1583 C CA . GLU A 1 199 ? -15.541 22.911 32.215 1.00 90.31 199 GLU A CA 1
ATOM 1584 C C . GLU A 1 199 ? -14.534 24.010 31.843 1.00 90.31 199 GLU A C 1
ATOM 1586 O O . GLU A 1 199 ? -14.818 24.838 30.971 1.00 90.31 199 GLU A O 1
ATOM 1591 N N . SER A 1 200 ? -13.343 23.998 32.445 1.00 84.19 200 SER A N 1
ATOM 1592 C CA . SER A 1 200 ? -12.269 24.941 32.112 1.00 84.19 200 SER A CA 1
ATOM 1593 C C . SER A 1 200 ? -11.751 24.757 30.680 1.00 84.19 200 SER A C 1
ATOM 1595 O O . SER A 1 200 ? -11.589 25.742 29.956 1.00 84.19 200 SER A O 1
ATOM 1597 N N . GLU A 1 201 ? -11.608 23.513 30.209 1.00 88.62 201 GLU A N 1
ATOM 1598 C CA . GLU A 1 201 ? -11.274 23.212 28.813 1.00 88.62 201 GLU A CA 1
ATOM 1599 C C . GLU A 1 201 ? -12.347 23.760 27.858 1.00 88.62 201 GLU A C 1
ATOM 1601 O O . GLU A 1 201 ? -12.042 24.380 26.832 1.00 88.62 201 GLU A O 1
ATOM 1606 N N . ARG A 1 202 ? -13.626 23.567 28.199 1.00 87.50 202 ARG A N 1
ATOM 1607 C CA . ARG A 1 202 ? -14.746 24.064 27.397 1.00 87.50 202 ARG A CA 1
ATOM 1608 C C . ARG A 1 202 ? -14.764 25.592 27.332 1.00 87.50 202 ARG A C 1
ATOM 1610 O O . ARG A 1 202 ? -15.003 26.131 26.251 1.00 87.50 202 ARG A O 1
ATOM 1617 N N . LYS A 1 203 ? -14.485 26.284 28.442 1.00 89.19 203 LYS A N 1
ATOM 1618 C CA . LYS A 1 203 ? -14.360 27.752 28.480 1.00 89.19 203 LYS A CA 1
ATOM 1619 C C . LYS A 1 203 ? -13.218 28.237 27.589 1.00 89.19 203 LYS A C 1
ATOM 1621 O O . LYS A 1 203 ? -13.464 29.062 26.715 1.00 89.19 203 LYS A O 1
ATOM 1626 N N . LEU A 1 204 ? -12.031 27.636 27.695 1.00 80.81 204 LEU A N 1
ATOM 1627 C CA . LEU A 1 204 ? -10.887 27.967 26.836 1.00 80.81 204 LEU A CA 1
ATOM 1628 C C . LEU A 1 204 ? -11.193 27.762 25.348 1.00 80.81 204 LEU A C 1
ATOM 1630 O O . LEU A 1 204 ? -10.834 28.595 24.518 1.00 80.81 204 LEU A O 1
ATOM 1634 N N . ARG A 1 205 ? -11.892 26.679 24.988 1.00 80.94 205 ARG A N 1
ATOM 1635 C CA . ARG A 1 205 ? -12.313 26.439 23.597 1.00 80.94 205 ARG A CA 1
ATOM 1636 C C . ARG A 1 205 ? -13.276 27.505 23.087 1.00 80.94 205 ARG A C 1
ATOM 1638 O O . ARG A 1 205 ? -13.151 27.918 21.936 1.00 80.94 205 ARG A O 1
ATOM 1645 N N . MET A 1 206 ? -14.217 27.946 23.919 1.00 77.88 206 MET A N 1
ATOM 1646 C CA . MET A 1 206 ? -15.164 29.004 23.560 1.00 77.88 206 MET A CA 1
ATOM 1647 C C . MET A 1 206 ? -14.475 30.367 23.438 1.00 77.88 206 MET A C 1
ATOM 1649 O O . MET A 1 206 ? -14.743 31.082 22.474 1.00 77.88 206 MET A O 1
ATOM 1653 N N . GLU A 1 207 ? -13.546 30.696 24.339 1.00 78.62 207 GLU A N 1
ATOM 1654 C CA . GLU A 1 207 ? -12.723 31.913 24.266 1.00 78.62 207 GLU A CA 1
ATOM 1655 C C . GLU A 1 207 ? -11.860 31.940 23.000 1.00 78.62 207 GLU A C 1
ATOM 1657 O O . GLU A 1 207 ? -11.833 32.945 22.291 1.00 78.62 207 GLU A O 1
ATOM 1662 N N . TYR A 1 208 ? -11.234 30.816 22.638 1.00 67.38 208 TYR A N 1
ATOM 1663 C CA . TYR A 1 208 ? -10.481 30.699 21.385 1.00 67.38 208 TYR A CA 1
ATOM 1664 C C . TYR A 1 208 ? -11.359 30.846 20.139 1.00 67.38 208 TYR A C 1
ATOM 1666 O O . TYR A 1 208 ? -10.900 31.366 19.120 1.00 67.38 208 TYR A O 1
ATOM 1674 N N . PHE A 1 209 ? -12.611 30.388 20.201 1.00 65.19 209 PHE A N 1
ATOM 1675 C CA . PHE A 1 209 ? -13.558 30.528 19.096 1.00 65.19 209 PHE A CA 1
ATOM 1676 C C . PHE A 1 209 ? -14.092 31.960 18.967 1.00 65.19 209 PHE A C 1
ATOM 1678 O O . PHE A 1 209 ? -14.236 32.452 17.851 1.00 65.19 209 PHE A O 1
ATOM 1685 N N . HIS A 1 210 ? -14.357 32.646 20.083 1.00 57.06 210 HIS A N 1
ATOM 1686 C CA . HIS A 1 210 ? -14.835 34.033 20.073 1.00 57.06 210 HIS A CA 1
ATOM 1687 C C . HIS A 1 210 ? -13.719 35.054 19.809 1.00 57.06 210 HIS A C 1
ATOM 1689 O O . HIS A 1 210 ? -13.969 36.045 19.131 1.00 57.06 210 HIS A O 1
ATOM 1695 N N . GLY A 1 211 ? -12.476 34.795 20.230 1.00 52.22 211 GLY A N 1
ATOM 1696 C CA . GLY A 1 211 ? -11.336 35.691 19.989 1.00 52.22 211 GLY A CA 1
ATOM 1697 C C . GLY A 1 211 ? -10.840 35.744 18.536 1.00 52.22 211 GLY A C 1
ATOM 1698 O O . GLY A 1 211 ? -10.065 36.627 18.190 1.00 52.22 211 GLY A O 1
ATOM 1699 N N . LYS A 1 212 ? -11.275 34.820 17.667 1.00 48.34 212 LYS A N 1
ATOM 1700 C CA . LYS A 1 212 ? -10.915 34.783 16.233 1.00 48.34 212 LYS A CA 1
ATOM 1701 C C . LYS A 1 212 ? -12.058 35.159 15.285 1.00 48.34 212 LYS A C 1
ATOM 1703 O O . LYS A 1 212 ? -11.878 35.088 14.071 1.00 48.34 212 LYS A O 1
ATOM 1708 N N . CYS A 1 213 ? -13.227 35.541 15.803 1.00 38.53 213 CYS A N 1
ATOM 1709 C CA . CYS A 1 213 ? -14.431 35.715 14.986 1.00 38.53 213 CYS A CA 1
ATOM 1710 C C . CYS A 1 213 ? -14.688 37.157 14.496 1.00 38.53 213 CYS A C 1
ATOM 1712 O O . CYS A 1 213 ? -15.685 37.373 13.810 1.00 38.53 213 CYS A O 1
ATOM 1714 N N . GLU A 1 214 ? -13.808 38.129 14.773 1.00 43.81 214 GLU A N 1
ATOM 1715 C CA . GLU A 1 214 ? -13.952 39.502 14.242 1.00 43.81 214 GLU A CA 1
ATOM 1716 C C . GLU A 1 214 ? -13.155 39.786 12.955 1.00 43.81 214 GLU A C 1
ATOM 1718 O O . GLU A 1 214 ? -13.439 40.763 12.269 1.00 43.81 214 GLU A O 1
ATOM 1723 N N . GLU A 1 215 ? -12.251 38.902 12.520 1.00 47.47 215 GLU A N 1
ATOM 1724 C CA . GLU A 1 215 ? -11.480 39.107 11.284 1.00 47.47 215 GLU A CA 1
ATOM 1725 C C . GLU A 1 215 ? -11.522 37.876 10.373 1.00 47.47 215 GLU A C 1
ATOM 1727 O O . GLU A 1 215 ? -10.587 37.084 10.287 1.00 47.47 215 GLU A O 1
ATOM 1732 N N . SER A 1 216 ? -12.621 37.698 9.639 1.00 40.53 216 SER A N 1
ATOM 1733 C CA . SER A 1 216 ? -12.625 36.792 8.480 1.00 40.53 216 SER A CA 1
ATOM 1734 C C . SER A 1 216 ? -13.377 37.384 7.287 1.00 40.53 216 SER A C 1
ATOM 1736 O O . SER A 1 216 ? -14.360 36.854 6.770 1.00 40.53 216 SER A O 1
ATOM 1738 N N . MET A 1 217 ? -12.859 38.506 6.784 1.00 39.50 217 MET A N 1
ATOM 1739 C CA . MET A 1 217 ? -13.119 38.933 5.410 1.00 39.50 217 MET A CA 1
ATOM 1740 C C . MET A 1 217 ? -12.348 38.023 4.440 1.00 39.50 217 MET A C 1
ATOM 1742 O O . MET A 1 217 ? -11.141 38.143 4.273 1.00 39.50 217 MET A O 1
ATOM 1746 N N . LYS A 1 218 ? -13.094 37.102 3.818 1.00 48.31 218 LYS A N 1
ATOM 1747 C CA . LYS A 1 218 ? -12.952 36.558 2.450 1.00 48.31 218 LYS A CA 1
ATOM 1748 C C . LYS A 1 218 ? -11.601 36.784 1.744 1.00 48.31 218 LYS A C 1
ATOM 1750 O O . LYS A 1 218 ? -11.314 37.923 1.388 1.00 48.31 218 LYS A O 1
ATOM 1755 N N . ARG A 1 219 ? -10.928 35.699 1.314 1.00 37.47 219 ARG A N 1
ATOM 1756 C CA . ARG A 1 219 ? -10.326 35.555 -0.041 1.00 37.47 219 ARG A CA 1
ATOM 1757 C C . ARG A 1 219 ? -9.746 34.148 -0.309 1.00 37.47 219 ARG A C 1
ATOM 1759 O O . ARG A 1 219 ? -9.660 33.354 0.624 1.00 37.47 219 ARG A O 1
ATOM 1766 N N . PRO A 1 220 ? -9.504 33.802 -1.593 1.00 43.06 220 PRO A N 1
ATOM 1767 C CA . PRO A 1 220 ? -9.548 32.436 -2.091 1.00 43.06 220 PRO A CA 1
ATOM 1768 C C . PRO A 1 220 ? -8.231 31.671 -1.946 1.00 43.06 220 PRO A C 1
ATOM 1770 O O . PRO A 1 220 ? -7.163 32.209 -1.689 1.00 43.06 220 PRO A O 1
ATOM 1773 N N . ARG A 1 221 ? -8.406 30.370 -2.141 1.00 49.19 221 ARG A N 1
ATOM 1774 C CA . ARG A 1 221 ? -7.472 29.255 -2.085 1.00 49.19 221 ARG A CA 1
ATOM 1775 C C . ARG A 1 221 ? -6.322 29.406 -3.090 1.00 49.19 221 ARG A C 1
ATOM 1777 O O . ARG A 1 221 ? -6.513 29.084 -4.255 1.00 49.19 221 ARG A O 1
ATOM 1784 N N . GLU A 1 222 ? -5.145 29.790 -2.610 1.00 46.91 222 GLU A N 1
ATOM 1785 C CA . GLU A 1 222 ? -3.860 29.520 -3.262 1.00 46.91 222 GLU A CA 1
ATOM 1786 C C . GLU A 1 222 ? -2.845 29.039 -2.218 1.00 46.91 222 GLU A C 1
ATOM 1788 O O . GLU A 1 222 ? -2.906 29.385 -1.039 1.00 46.91 222 GLU A O 1
ATOM 1793 N N . GLU A 1 223 ? -1.984 28.135 -2.666 1.00 52.19 223 GLU A N 1
ATOM 1794 C CA . GLU A 1 223 ? -0.997 27.378 -1.907 1.00 52.19 223 GLU A CA 1
ATOM 1795 C C . GLU A 1 223 ? -0.025 28.316 -1.175 1.00 52.19 223 GLU A C 1
ATOM 1797 O O . GLU A 1 223 ? 0.869 28.897 -1.781 1.00 52.19 223 GLU A O 1
ATOM 1802 N N . ALA A 1 224 ? -0.181 28.458 0.142 1.00 45.41 224 ALA A N 1
ATOM 1803 C CA . ALA A 1 224 ? 0.757 29.199 0.974 1.00 45.41 224 ALA A CA 1
ATOM 1804 C C . ALA A 1 224 ? 1.255 28.304 2.110 1.00 45.41 224 ALA A C 1
ATOM 1806 O O . ALA A 1 224 ? 0.485 27.819 2.940 1.00 45.41 224 ALA A O 1
ATOM 1807 N N . ASN A 1 225 ? 2.567 28.083 2.129 1.00 46.38 225 ASN A N 1
ATOM 1808 C CA . ASN A 1 225 ? 3.283 27.527 3.265 1.00 46.38 225 ASN A CA 1
ATOM 1809 C C . ASN A 1 225 ? 2.957 28.362 4.512 1.00 46.38 225 ASN A C 1
ATOM 1811 O O . ASN A 1 225 ? 3.254 29.554 4.552 1.00 46.38 225 ASN A O 1
ATOM 1815 N N . PHE A 1 226 ? 2.362 27.747 5.534 1.00 47.16 226 PHE A N 1
ATOM 1816 C CA . PHE A 1 226 ? 2.140 28.398 6.823 1.00 47.16 226 PHE A CA 1
ATOM 1817 C C . PHE A 1 226 ? 3.457 28.443 7.605 1.00 47.16 226 PHE A C 1
ATOM 1819 O O . PHE A 1 226 ? 3.686 27.635 8.502 1.00 47.16 226 PHE A O 1
ATOM 1826 N N . VAL A 1 227 ? 4.331 29.387 7.266 1.00 52.19 227 VAL A N 1
ATOM 1827 C CA . VAL A 1 227 ? 5.301 29.903 8.233 1.00 52.19 227 VAL A CA 1
ATOM 1828 C C . VAL A 1 227 ? 4.604 31.068 8.918 1.00 52.19 227 VAL A C 1
ATOM 1830 O O . VAL A 1 227 ? 4.489 32.158 8.367 1.00 52.19 227 VAL A O 1
ATOM 1833 N N . VAL A 1 228 ? 4.043 30.804 10.096 1.00 55.56 228 VAL A N 1
ATOM 1834 C CA . VAL A 1 228 ? 3.638 31.880 10.997 1.00 55.56 228 VAL A CA 1
ATOM 1835 C C . VAL A 1 228 ? 4.937 32.407 11.591 1.00 55.56 228 VAL A C 1
ATOM 1837 O O . VAL A 1 228 ? 5.491 31.778 12.492 1.00 55.56 228 VAL A O 1
ATOM 1840 N N . ASP A 1 229 ? 5.444 33.518 11.057 1.00 50.00 229 ASP A N 1
ATOM 1841 C CA . ASP A 1 229 ? 6.501 34.294 11.706 1.00 50.00 229 ASP A CA 1
ATOM 1842 C C . ASP A 1 229 ? 5.932 34.840 13.017 1.00 50.00 229 ASP A C 1
ATOM 1844 O O . ASP A 1 229 ? 5.350 35.923 13.097 1.00 50.00 229 ASP A O 1
ATOM 1848 N N . VAL A 1 230 ? 6.040 34.034 14.071 1.00 64.44 230 VAL A N 1
ATOM 1849 C CA . VAL A 1 230 ? 5.828 34.506 15.431 1.00 64.44 230 VAL A CA 1
ATOM 1850 C C . VAL A 1 230 ? 7.035 35.373 15.747 1.00 64.44 230 VAL A C 1
ATOM 1852 O O . VAL A 1 230 ? 8.118 34.862 16.028 1.00 64.44 230 VAL A O 1
ATOM 1855 N N . VAL A 1 231 ? 6.853 36.691 15.679 1.00 71.38 231 VAL A N 1
ATOM 1856 C CA . VAL A 1 231 ? 7.833 37.652 16.186 1.00 71.38 231 VAL A CA 1
ATOM 1857 C C . VAL A 1 231 ? 7.935 37.426 17.694 1.00 71.38 231 VAL A C 1
ATOM 1859 O O . VAL A 1 231 ? 7.113 37.906 18.475 1.00 71.38 231 VAL A O 1
ATOM 1862 N N . LEU A 1 232 ? 8.902 36.604 18.100 1.00 68.06 232 LEU A N 1
ATOM 1863 C CA . LEU A 1 232 ? 9.216 36.370 19.502 1.00 68.06 232 LEU A CA 1
ATOM 1864 C C . LEU A 1 232 ? 9.727 37.693 20.092 1.00 68.06 232 LEU A C 1
ATOM 1866 O O . LEU A 1 232 ? 10.657 38.277 19.528 1.00 68.06 232 LEU A O 1
ATOM 1870 N N . PRO A 1 233 ? 9.139 38.184 21.201 1.00 76.00 233 PRO A N 1
ATOM 1871 C CA . PRO A 1 233 ? 9.653 39.355 21.897 1.00 76.00 233 PRO A CA 1
ATOM 1872 C C . PRO A 1 233 ? 11.124 39.154 22.244 1.00 76.00 233 PRO A C 1
ATOM 1874 O O . PRO A 1 233 ? 11.537 38.042 22.589 1.00 76.00 233 PRO A O 1
ATOM 1877 N N . SER A 1 234 ? 11.903 40.231 22.182 1.00 77.75 234 SER A N 1
ATOM 1878 C CA . SER A 1 234 ? 13.314 40.178 22.553 1.00 77.75 234 SER A CA 1
ATOM 1879 C C . SER A 1 234 ? 13.479 39.669 23.994 1.00 77.75 234 SER A C 1
ATOM 1881 O O . SER A 1 234 ? 12.615 39.861 24.857 1.00 77.75 234 SER A O 1
ATOM 1883 N N . GLU A 1 235 ? 14.597 39.001 24.280 1.00 80.19 235 GLU A N 1
ATOM 1884 C CA . GLU A 1 235 ? 14.856 38.430 25.609 1.00 80.19 235 GLU A CA 1
ATOM 1885 C C . GLU A 1 235 ? 14.778 39.497 26.719 1.00 80.19 235 GLU A C 1
ATOM 1887 O O . GLU A 1 235 ? 14.322 39.235 27.834 1.00 80.19 235 GLU A O 1
ATOM 1892 N N . GLU A 1 236 ? 15.152 40.735 26.396 1.00 83.62 236 GLU A N 1
ATOM 1893 C CA . GLU A 1 236 ? 15.059 41.883 27.296 1.00 83.62 236 GLU A CA 1
ATOM 1894 C C . GLU A 1 236 ? 13.611 42.251 27.644 1.00 83.62 236 GLU A C 1
ATOM 1896 O O . GLU A 1 236 ? 13.305 42.540 28.804 1.00 83.62 236 GLU A O 1
ATOM 1901 N N . GLU A 1 237 ? 12.699 42.202 26.671 1.00 84.88 237 GLU A N 1
ATOM 1902 C CA . GLU A 1 237 ? 11.272 42.454 26.888 1.00 84.88 237 GLU A CA 1
ATOM 1903 C C . GLU A 1 237 ? 10.629 41.362 27.741 1.00 84.88 237 GLU A C 1
ATOM 1905 O O . GLU A 1 237 ? 9.821 41.657 28.625 1.00 84.88 237 GLU A O 1
ATOM 1910 N N . LEU A 1 238 ? 11.016 40.102 27.526 1.00 84.62 238 LEU A N 1
ATOM 1911 C CA . LEU A 1 238 ? 10.569 38.978 28.349 1.00 84.62 238 LEU A CA 1
ATOM 1912 C C . LEU A 1 238 ? 11.051 39.111 29.794 1.00 84.62 238 LEU A C 1
ATOM 1914 O O . LEU A 1 238 ? 10.265 38.924 30.726 1.00 84.62 238 LEU A O 1
ATOM 1918 N N . ARG A 1 239 ? 12.317 39.493 29.996 1.00 85.56 239 ARG A N 1
ATOM 1919 C CA . ARG A 1 239 ? 12.863 39.747 31.336 1.00 85.56 239 ARG A CA 1
ATOM 1920 C C . ARG A 1 239 ? 12.111 40.877 32.032 1.00 85.56 239 ARG A C 1
ATOM 1922 O O . ARG A 1 239 ? 11.696 40.691 33.173 1.00 85.56 239 ARG A O 1
ATOM 1929 N N . LYS A 1 240 ? 11.865 42.004 31.352 1.00 91.31 240 LYS A N 1
ATOM 1930 C CA . LYS A 1 240 ? 11.082 43.123 31.913 1.00 91.31 240 LYS A CA 1
ATOM 1931 C C . LYS A 1 240 ? 9.672 42.684 32.315 1.00 91.31 240 LYS A C 1
ATOM 1933 O O . LYS A 1 240 ? 9.294 42.869 33.468 1.00 91.31 240 LYS A O 1
ATOM 1938 N N . LYS A 1 241 ? 8.949 41.984 31.431 1.00 89.19 241 LYS A N 1
ATOM 1939 C CA . LYS A 1 241 ? 7.608 41.445 31.731 1.00 89.19 241 LYS A CA 1
ATOM 1940 C C . LYS A 1 241 ? 7.612 40.490 32.933 1.00 89.19 241 LYS A C 1
ATOM 1942 O O . LYS A 1 241 ? 6.709 40.535 33.770 1.00 89.19 241 LYS A O 1
ATOM 1947 N N . LEU A 1 242 ? 8.632 39.643 33.068 1.00 90.56 242 LEU A N 1
ATOM 1948 C CA . LEU A 1 242 ? 8.780 38.754 34.226 1.00 90.56 242 LEU A CA 1
ATOM 1949 C C . LEU A 1 242 ? 9.041 39.518 35.531 1.00 90.56 242 LEU A C 1
ATOM 1951 O O . LEU A 1 242 ? 8.529 39.130 36.582 1.00 90.56 242 LEU A O 1
ATOM 1955 N N . PHE A 1 243 ? 9.821 40.597 35.490 1.00 92.50 243 PHE A N 1
ATOM 1956 C CA . PHE A 1 243 ? 10.032 41.444 36.664 1.00 92.50 243 PHE A CA 1
ATOM 1957 C C . PHE A 1 243 ? 8.762 42.199 37.060 1.00 92.50 243 PHE A C 1
ATOM 1959 O O . PHE A 1 243 ? 8.416 42.209 38.242 1.00 92.50 243 PHE A O 1
ATOM 1966 N N . ASP A 1 244 ? 8.032 42.754 36.096 1.00 92.38 244 ASP A N 1
ATOM 1967 C CA . ASP A 1 244 ? 6.804 43.507 36.362 1.00 92.38 244 ASP A CA 1
ATOM 1968 C C . ASP A 1 244 ? 5.699 42.617 36.938 1.00 92.38 244 ASP A C 1
ATOM 1970 O O . ASP A 1 244 ? 5.066 42.981 37.928 1.00 92.38 244 ASP A O 1
ATOM 1974 N N . THR A 1 245 ? 5.528 41.404 36.405 1.00 91.56 245 THR A N 1
ATOM 1975 C CA . THR A 1 245 ? 4.568 40.423 36.947 1.00 91.56 245 THR A CA 1
ATOM 1976 C C . THR A 1 245 ? 4.934 39.973 38.361 1.00 91.56 245 THR A C 1
ATOM 1978 O O . THR A 1 245 ? 4.066 39.891 39.231 1.00 91.56 245 THR A O 1
ATOM 1981 N N . LYS A 1 246 ? 6.222 39.733 38.647 1.00 91.69 246 LYS A N 1
ATOM 1982 C CA . LYS A 1 246 ? 6.686 39.435 40.014 1.00 91.69 246 LYS A CA 1
ATOM 1983 C C . LYS A 1 246 ? 6.444 40.608 40.962 1.00 91.69 246 LYS A C 1
ATOM 1985 O O . LYS A 1 246 ? 6.004 40.390 42.089 1.00 91.69 246 LYS A O 1
ATOM 1990 N N . LYS A 1 247 ? 6.701 41.838 40.509 1.00 93.62 247 LYS A N 1
ATOM 1991 C CA . LYS A 1 247 ? 6.466 43.062 41.281 1.00 93.62 247 LYS A CA 1
ATOM 1992 C C . LYS A 1 247 ? 4.980 43.249 41.587 1.00 93.62 247 LYS A C 1
ATOM 1994 O O . LYS A 1 247 ? 4.642 43.554 42.725 1.00 93.62 247 LYS A O 1
ATOM 1999 N N . GLN A 1 248 ? 4.100 43.022 40.612 1.00 93.00 248 GLN A N 1
ATOM 2000 C CA . GLN A 1 248 ? 2.647 43.087 40.792 1.00 93.00 248 GLN A CA 1
ATOM 2001 C C . GLN A 1 248 ? 2.157 42.057 41.811 1.00 93.00 248 GLN A C 1
ATOM 2003 O O . GLN A 1 248 ? 1.511 42.446 42.777 1.00 93.00 248 GLN A O 1
ATOM 2008 N N . ARG A 1 249 ? 2.567 40.787 41.689 1.00 88.62 249 ARG A N 1
ATOM 2009 C CA . ARG A 1 249 ? 2.213 39.738 42.665 1.00 88.62 249 ARG A CA 1
ATOM 2010 C C . ARG A 1 249 ? 2.702 40.047 44.078 1.00 88.62 249 ARG A C 1
ATOM 2012 O O . ARG A 1 249 ? 2.013 39.761 45.051 1.00 88.62 249 ARG A O 1
ATOM 2019 N N . LEU A 1 250 ? 3.897 40.625 44.209 1.00 90.50 250 LEU A N 1
ATOM 2020 C CA . LEU A 1 250 ? 4.412 41.076 45.504 1.00 90.50 250 LEU A CA 1
ATOM 2021 C C . LEU A 1 250 ? 3.587 42.236 46.066 1.00 90.50 250 LEU A C 1
ATOM 2023 O O . LEU A 1 250 ? 3.270 42.223 47.250 1.00 90.50 250 LEU A O 1
ATOM 2027 N N . MET A 1 251 ? 3.211 43.209 45.234 1.00 89.56 251 MET A N 1
ATOM 2028 C CA . MET A 1 251 ? 2.355 44.319 45.660 1.00 89.56 251 MET A CA 1
ATOM 2029 C C . MET A 1 251 ? 0.952 43.850 46.050 1.00 89.56 251 MET A C 1
ATOM 2031 O O . MET A 1 251 ? 0.425 44.327 47.048 1.00 89.56 251 MET A O 1
ATOM 2035 N N . GLU A 1 252 ? 0.365 42.906 45.318 1.00 91.00 252 GLU A N 1
ATOM 2036 C CA . GLU A 1 252 ? -0.901 42.259 45.684 1.00 91.00 252 GLU A CA 1
ATOM 2037 C C . GLU A 1 252 ? -0.779 41.552 47.032 1.00 91.00 252 GLU A C 1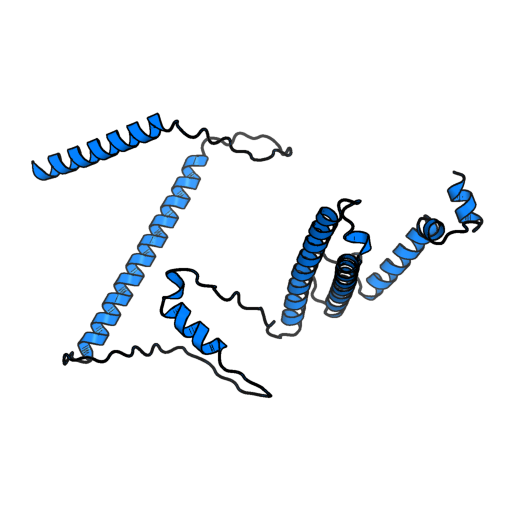
ATOM 2039 O O . GLU A 1 252 ? -1.590 41.791 47.918 1.00 91.00 252 GLU A O 1
ATOM 2044 N N . ARG A 1 253 ? 0.294 40.781 47.237 1.00 87.38 253 ARG A N 1
ATOM 2045 C CA . ARG A 1 253 ? 0.543 40.094 48.507 1.00 87.38 253 ARG A CA 1
ATOM 2046 C C . ARG A 1 253 ? 0.737 41.057 49.680 1.00 87.38 253 ARG A C 1
ATOM 2048 O O . ARG A 1 253 ? 0.281 40.772 50.780 1.00 87.38 253 ARG A O 1
ATOM 2055 N N . ILE A 1 254 ? 1.404 42.191 49.464 1.00 89.06 254 ILE A N 1
ATOM 2056 C CA . ILE A 1 254 ? 1.549 43.237 50.488 1.00 89.06 254 ILE A CA 1
ATOM 2057 C C . ILE A 1 254 ? 0.194 43.884 50.788 1.00 89.06 254 ILE A C 1
ATOM 2059 O O . ILE A 1 254 ? -0.117 44.104 51.952 1.00 89.06 254 ILE A O 1
ATOM 2063 N N . LYS A 1 255 ? -0.630 44.158 49.770 1.00 88.81 255 LYS A N 1
ATOM 2064 C CA . LYS A 1 255 ? -1.980 44.703 49.972 1.00 88.81 255 LYS A CA 1
ATOM 2065 C C . LYS A 1 255 ? -2.850 43.755 50.793 1.00 88.81 255 LYS A C 1
ATOM 2067 O O . LYS A 1 255 ? -3.423 44.199 51.772 1.00 88.81 255 LYS A O 1
ATOM 2072 N N . THR A 1 256 ? -2.841 42.458 50.481 1.00 84.31 256 THR A N 1
ATOM 2073 C CA . THR A 1 256 ? -3.585 41.442 51.250 1.00 84.31 256 THR A CA 1
ATOM 2074 C C . THR A 1 256 ? -3.071 41.229 52.676 1.00 84.31 256 THR A C 1
ATOM 2076 O O . THR A 1 256 ? -3.729 40.557 53.453 1.00 84.31 256 THR A O 1
ATOM 2079 N N . LEU A 1 257 ? -1.867 41.712 53.004 1.00 75.75 257 LEU A N 1
ATOM 2080 C CA . LEU A 1 257 ? -1.295 41.633 54.354 1.00 75.75 257 LEU A CA 1
ATOM 2081 C C . LEU A 1 257 ? -1.503 42.923 55.165 1.00 75.75 257 LEU A C 1
ATOM 2083 O O . LEU A 1 257 ? -1.260 42.916 56.368 1.00 75.75 257 LEU A O 1
ATOM 2087 N N . ASN A 1 258 ? -1.897 44.016 54.505 1.00 66.06 258 ASN A N 1
ATOM 2088 C CA . ASN A 1 258 ? -2.179 45.313 55.123 1.00 66.06 258 ASN A CA 1
ATOM 2089 C C . ASN A 1 258 ? -3.693 45.592 55.261 1.00 66.06 258 ASN A C 1
ATOM 2091 O O . ASN A 1 258 ? -4.053 46.641 55.795 1.00 66.06 258 ASN A O 1
ATOM 2095 N N . GLU A 1 259 ? -4.544 44.688 54.767 1.00 52.47 259 GLU A N 1
ATOM 2096 C CA . GLU A 1 259 ? -5.979 44.566 55.084 1.00 52.47 259 GLU A CA 1
ATOM 2097 C C . GLU A 1 259 ? -6.175 43.535 56.203 1.00 52.47 259 GLU A C 1
ATOM 2099 O O . GLU A 1 259 ? -7.026 43.791 57.084 1.00 52.47 259 GLU A O 1
#

Solvent-accessible surface area (backbone atoms only — not comparable to full-atom values): 16101 Å² total; per-residue (Å²): 115,69,66,62,51,34,60,74,69,64,67,58,83,50,68,69,60,48,60,69,34,68,66,47,48,49,51,51,49,53,52,51,47,55,55,33,49,76,69,75,37,93,68,85,78,88,58,55,85,82,59,81,57,64,70,56,50,53,50,52,49,51,51,44,51,51,52,37,50,52,39,52,50,54,70,68,36,69,80,50,60,33,76,91,73,53,7,66,61,55,44,51,54,40,48,52,51,36,51,52,40,52,53,51,45,53,52,44,50,43,44,52,21,58,75,68,73,41,84,60,87,67,83,71,82,72,83,81,58,63,73,82,53,38,74,35,70,80,40,50,63,52,56,66,70,67,72,66,86,80,83,82,85,85,89,79,94,72,90,74,81,82,73,85,80,85,85,78,94,80,92,68,98,68,58,77,69,57,60,53,52,50,51,51,52,53,52,52,50,54,52,50,51,51,50,52,52,53,49,51,52,50,49,53,53,50,50,58,56,60,76,58,66,86,74,78,83,82,83,84,95,71,97,68,83,87,74,78,83,72,83,71,75,54,72,67,57,52,50,50,52,54,50,52,53,52,52,50,55,50,51,50,53,50,51,70,70,75,110